Protein AF-A0A3D3PAZ3-F1 (afdb_monomer_lite)

Foldseek 3Di:
DVVVVVVVVVVVVVVVVVVPPPDDPCQLLWVLLLVQLVVLLVQLLVLLVQLLVLLVQDDPDPVSLVSNLVSLLSNLLSCLLNLLPCVQPPVVLNCQAQNAQQWDQDPPVRDTDHGAHSNVLLVLSPDPCVVVCSVVNNVRSVVNSVVSVCPNVVCVVDDDHNVSSVVSLVVSVVCLVPDLCVCNRPVPSPCSVVSSVSNVVSSCSSCVSVD

pLDDT: mean 91.96, std 11.86, range [46.53, 98.81]

Radius of gyration: 23.06 Å; chains: 1; bounding box: 78×35×60 Å

Secondary structure (DSSP, 8-state):
-HHHHHHHHHHHHHHHHHS--------TTHHHHHHHHHHHHHHHHHHHHHHHHHHHT--SSHHHHHHHHHHHHHHHHHHHHHHHHHHHH-HHHHHHHH--SS-EEETTTTEEEPP-HHHHHHHHHTSTTTTTTHHHHHHHHHHHHHHHHHTTGGGTT----HHHHHHHHHHHHHHIIIIITTTSTTTTT--HHHHHHHHHHHHHHHHGGG-

Sequence (211 aa):
MRKVLAFLVITGFIFILLTGSSAYDDSVGFTNTLNYYKNGASSFVASNKKLNAALMGITADTLSVSKAREALKECRLDYKKIEFFTSYFFLSETRFYNAAPKFEVEEPTLELVEPMGLQQIETLLFEDDVLSEKASLIAQSDAMLSSAEDLNSLLYGFKANDAQILESLRIELIRMSVLSISGYDASFLKSGISETAASTEAIQEILRPYI

Structure (mmCIF, N/CA/C/O backbone):
data_AF-A0A3D3PAZ3-F1
#
_entry.id   AF-A0A3D3PAZ3-F1
#
loop_
_atom_site.group_PDB
_atom_site.id
_atom_site.type_symbol
_atom_site.label_atom_id
_atom_site.label_alt_id
_atom_site.label_comp_id
_atom_site.label_asym_id
_atom_site.label_entity_id
_atom_site.label_seq_id
_atom_site.pdbx_PDB_ins_code
_atom_site.Cartn_x
_atom_site.Cartn_y
_atom_site.Cartn_z
_atom_site.occupancy
_atom_site.B_iso_or_equiv
_atom_site.auth_seq_id
_atom_site.auth_comp_id
_atom_site.auth_asym_id
_atom_site.auth_atom_id
_atom_site.pdbx_PDB_model_num
ATOM 1 N N . MET A 1 1 ? 59.585 -9.789 -34.843 1.00 62.97 1 MET A N 1
ATOM 2 C CA . MET A 1 1 ? 59.025 -8.529 -34.297 1.00 62.97 1 MET A CA 1
ATOM 3 C C . MET A 1 1 ? 57.737 -8.088 -34.999 1.00 62.97 1 MET A C 1
ATOM 5 O O . MET A 1 1 ? 56.720 -8.029 -34.328 1.00 62.97 1 MET A O 1
ATOM 9 N N . ARG A 1 2 ? 57.703 -7.893 -36.331 1.00 68.62 2 ARG A N 1
ATOM 10 C CA . ARG A 1 2 ? 56.487 -7.449 -37.065 1.00 68.62 2 ARG A CA 1
ATOM 11 C C . ARG A 1 2 ? 55.231 -8.319 -36.863 1.00 68.62 2 ARG A C 1
ATOM 13 O O . ARG A 1 2 ? 54.144 -7.780 -36.715 1.00 68.62 2 ARG A O 1
ATOM 20 N N . LYS A 1 3 ? 55.378 -9.651 -36.809 1.00 66.19 3 LYS A N 1
ATOM 21 C CA . LYS A 1 3 ? 54.257 -10.590 -36.585 1.00 66.19 3 LYS A CA 1
ATOM 22 C C . LYS A 1 3 ? 53.707 -10.560 -35.149 1.00 66.19 3 LYS A C 1
ATOM 24 O O . LYS A 1 3 ? 52.513 -10.729 -34.962 1.00 66.19 3 LYS A O 1
ATOM 29 N N . VAL A 1 4 ? 54.565 -10.296 -34.160 1.00 70.88 4 VAL A N 1
ATOM 30 C CA . VAL A 1 4 ? 54.177 -10.176 -32.741 1.00 70.88 4 VAL A CA 1
ATOM 31 C C . VAL A 1 4 ? 53.437 -8.859 -32.504 1.00 70.88 4 VAL A C 1
ATOM 33 O O . VAL A 1 4 ? 52.417 -8.840 -31.828 1.00 70.88 4 VAL A O 1
ATOM 36 N N . LEU A 1 5 ? 53.896 -7.775 -33.138 1.00 69.69 5 LEU A N 1
ATOM 37 C CA . LEU A 1 5 ? 53.227 -6.476 -33.087 1.00 69.69 5 LEU A CA 1
ATOM 38 C C . LEU A 1 5 ? 51.838 -6.524 -33.748 1.00 69.69 5 LEU A C 1
ATOM 40 O O . LEU A 1 5 ? 50.879 -6.012 -33.189 1.00 69.69 5 LEU A O 1
ATOM 44 N N . ALA A 1 6 ? 51.713 -7.198 -34.897 1.00 71.25 6 ALA A N 1
ATOM 45 C CA . ALA A 1 6 ? 50.421 -7.395 -35.558 1.00 71.25 6 ALA A CA 1
ATOM 46 C C . ALA A 1 6 ? 49.446 -8.218 -34.699 1.00 71.25 6 ALA A C 1
ATOM 48 O O . ALA A 1 6 ? 48.269 -7.882 -34.622 1.00 71.25 6 ALA A O 1
ATOM 49 N N . PHE A 1 7 ? 49.939 -9.254 -34.013 1.00 74.81 7 PHE A N 1
ATOM 50 C CA . PHE A 1 7 ? 49.120 -10.062 -33.111 1.00 74.81 7 PHE A CA 1
ATOM 51 C C . PHE A 1 7 ? 48.614 -9.247 -31.912 1.00 74.81 7 PHE A C 1
ATOM 53 O O . PHE A 1 7 ? 47.431 -9.318 -31.602 1.00 74.81 7 PHE A O 1
ATOM 60 N N . LEU A 1 8 ? 49.471 -8.415 -31.306 1.00 73.38 8 LEU A N 1
ATOM 61 C CA . LEU A 1 8 ? 49.104 -7.537 -30.185 1.00 73.38 8 LEU A CA 1
ATOM 62 C C . LEU A 1 8 ? 48.091 -6.448 -30.570 1.00 73.38 8 LEU A C 1
ATOM 64 O O . LEU A 1 8 ? 47.223 -6.105 -29.773 1.00 73.38 8 LEU A O 1
ATOM 68 N N . VAL A 1 9 ? 48.172 -5.915 -31.792 1.00 75.06 9 VAL A N 1
ATOM 69 C CA . VAL A 1 9 ? 47.197 -4.930 -32.293 1.00 75.06 9 VAL A CA 1
ATOM 70 C C . VAL A 1 9 ? 45.835 -5.584 -32.537 1.00 75.06 9 VAL A C 1
ATOM 72 O O . VAL A 1 9 ? 44.812 -4.998 -32.193 1.00 75.06 9 VAL A O 1
ATOM 75 N N . ILE A 1 10 ? 45.811 -6.808 -33.076 1.00 75.50 10 ILE A N 1
ATOM 76 C CA . ILE A 1 10 ? 44.569 -7.556 -33.311 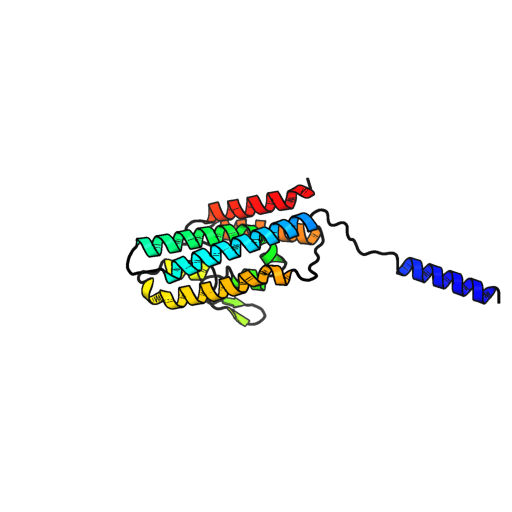1.00 75.50 10 ILE A CA 1
ATOM 77 C C . ILE A 1 10 ? 43.921 -7.967 -31.984 1.00 75.50 10 ILE A C 1
ATOM 79 O O . ILE A 1 10 ? 42.717 -7.782 -31.822 1.00 75.50 10 ILE A O 1
ATOM 83 N N . THR A 1 11 ? 44.689 -8.463 -31.008 1.00 70.50 11 THR A N 1
ATOM 84 C CA . THR A 1 11 ? 44.139 -8.792 -29.683 1.00 70.50 11 THR A CA 1
ATOM 85 C C . THR A 1 11 ? 43.676 -7.552 -28.927 1.00 70.50 11 THR A C 1
ATOM 87 O O . THR A 1 11 ? 42.632 -7.611 -28.286 1.00 70.50 11 THR A O 1
ATOM 90 N N . GLY A 1 12 ? 44.370 -6.416 -29.060 1.00 71.00 12 GLY A N 1
ATOM 91 C CA . GLY A 1 12 ? 43.910 -5.129 -28.530 1.00 71.00 12 GLY A CA 1
ATOM 92 C C . GLY A 1 12 ? 42.582 -4.672 -29.143 1.00 71.00 12 GLY A C 1
ATOM 93 O O . GLY A 1 12 ? 41.683 -4.265 -28.414 1.00 71.00 12 GLY A O 1
ATOM 94 N N . PHE A 1 13 ? 42.410 -4.812 -30.462 1.00 66.31 13 PHE A N 1
ATOM 95 C CA . PHE A 1 13 ? 41.151 -4.488 -31.146 1.00 66.31 13 PHE A CA 1
ATOM 96 C C . PHE A 1 13 ? 39.998 -5.415 -30.740 1.00 66.31 13 PHE A C 1
ATOM 98 O O . PHE A 1 13 ? 38.879 -4.947 -30.551 1.00 66.31 13 PHE A O 1
ATOM 105 N N . ILE A 1 14 ? 40.265 -6.713 -30.562 1.00 67.88 14 ILE A N 1
ATOM 106 C CA . ILE A 1 14 ? 39.275 -7.687 -30.076 1.00 67.88 14 ILE A CA 1
ATOM 107 C C . ILE A 1 14 ? 38.870 -7.373 -28.632 1.00 67.88 14 ILE A C 1
ATOM 109 O O . ILE A 1 14 ? 37.689 -7.442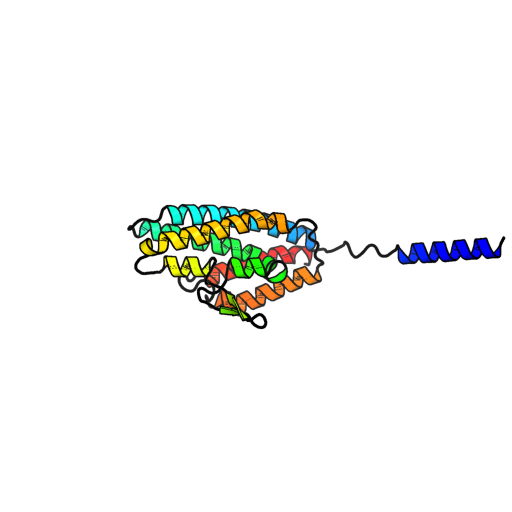 -28.308 1.00 67.88 14 ILE A O 1
ATOM 113 N N . PHE A 1 15 ? 39.815 -6.972 -27.777 1.00 63.25 15 PHE A N 1
ATOM 114 C CA . PHE A 1 15 ? 39.513 -6.564 -26.405 1.00 63.25 15 PHE A CA 1
ATOM 115 C C . PHE A 1 15 ? 38.648 -5.297 -26.374 1.00 63.25 15 PHE A C 1
ATOM 117 O O . PHE A 1 15 ? 37.672 -5.255 -25.639 1.00 63.25 15 PHE A O 1
ATOM 124 N N . ILE A 1 16 ? 38.933 -4.313 -27.237 1.00 61.28 16 ILE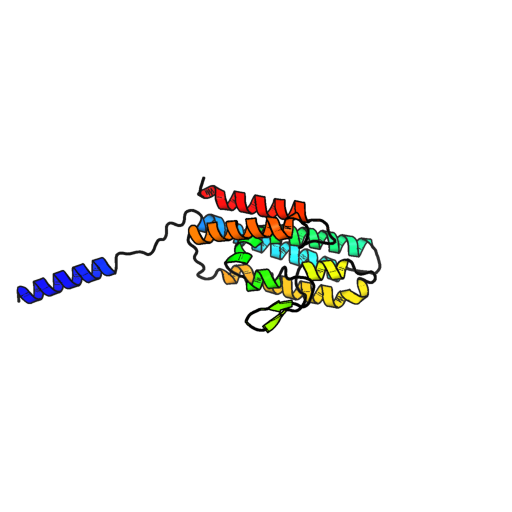 A N 1
ATOM 125 C CA . ILE A 1 16 ? 38.131 -3.084 -27.369 1.00 61.28 16 ILE A CA 1
ATOM 126 C C . ILE A 1 16 ? 36.713 -3.389 -27.881 1.00 61.28 16 ILE A C 1
ATOM 128 O O . ILE A 1 16 ? 35.745 -2.842 -27.355 1.00 61.28 16 ILE A O 1
ATOM 132 N N . LEU A 1 17 ? 36.576 -4.301 -28.851 1.00 58.00 17 LEU A N 1
ATOM 133 C CA . LEU A 1 17 ? 35.280 -4.768 -29.362 1.00 58.00 17 LEU A CA 1
ATOM 134 C C . LEU A 1 17 ? 34.482 -5.568 -28.317 1.00 58.00 17 LEU A C 1
ATOM 136 O O . LEU A 1 17 ? 33.258 -5.503 -28.319 1.00 58.00 17 LEU A O 1
ATOM 140 N N . LEU A 1 18 ? 35.154 -6.276 -27.402 1.00 57.53 18 LEU A N 1
ATOM 141 C CA . LEU A 1 18 ? 34.524 -7.005 -26.292 1.00 57.53 18 LEU A CA 1
ATOM 142 C C . LEU A 1 18 ? 34.190 -6.111 -25.087 1.00 57.53 18 LEU A C 1
ATOM 144 O O . LEU A 1 18 ? 33.304 -6.447 -24.310 1.00 57.53 18 LEU A O 1
ATOM 148 N N . THR A 1 19 ? 34.859 -4.965 -24.933 1.00 55.47 19 THR A N 1
ATOM 149 C CA . THR A 1 19 ? 34.534 -3.953 -23.908 1.00 55.47 19 THR A CA 1
ATOM 150 C C . THR A 1 19 ? 33.501 -2.922 -24.379 1.00 55.47 19 THR A C 1
ATOM 152 O O . THR A 1 19 ? 33.118 -2.036 -23.621 1.00 55.47 19 THR A O 1
ATOM 155 N N . GLY A 1 20 ? 33.055 -3.023 -25.633 1.00 52.81 20 GLY A N 1
ATOM 156 C CA . GLY A 1 20 ? 32.190 -2.063 -26.314 1.00 52.81 20 GLY A CA 1
ATOM 157 C C . GLY A 1 20 ? 30.715 -2.453 -26.353 1.00 52.81 20 GLY A C 1
ATOM 158 O O . GLY A 1 20 ? 30.073 -2.285 -27.382 1.00 52.81 20 GLY A O 1
ATOM 159 N N . SER A 1 21 ? 30.163 -2.956 -25.255 1.00 47.03 21 SER A N 1
ATOM 160 C CA . SER A 1 21 ? 28.718 -2.930 -25.030 1.00 47.03 21 SER A CA 1
ATOM 161 C C . SER A 1 21 ? 28.482 -2.396 -23.628 1.00 47.03 21 SER A C 1
ATOM 163 O O . SER A 1 21 ? 28.302 -3.159 -22.680 1.00 47.03 21 SER A O 1
ATOM 165 N N . SER A 1 22 ? 28.534 -1.066 -23.501 1.00 46.53 22 SER A N 1
ATOM 166 C CA . SER A 1 22 ? 27.826 -0.381 -22.423 1.00 46.53 22 SER A CA 1
ATOM 167 C C . SER A 1 22 ? 26.400 -0.919 -22.446 1.00 46.53 22 SER A C 1
ATOM 169 O O . SER A 1 22 ? 25.680 -0.736 -23.430 1.00 46.53 22 SER A O 1
ATOM 171 N N . ALA A 1 23 ? 26.053 -1.711 -21.440 1.00 47.75 23 ALA A N 1
ATOM 172 C CA . ALA A 1 23 ? 24.749 -2.320 -21.324 1.00 47.75 23 ALA A CA 1
ATOM 173 C C . ALA A 1 23 ? 23.708 -1.202 -21.168 1.00 47.75 23 ALA A C 1
ATOM 175 O O . ALA A 1 23 ? 23.556 -0.659 -20.085 1.00 47.75 23 ALA A O 1
ATOM 176 N N . TYR A 1 24 ? 23.041 -0.857 -22.271 1.00 47.47 24 TYR A N 1
ATOM 177 C CA . TYR A 1 24 ? 21.634 -0.455 -22.317 1.00 47.47 24 TYR A CA 1
ATOM 178 C C . TYR A 1 24 ? 21.190 0.498 -21.177 1.00 47.47 24 TYR A C 1
ATOM 180 O O . TYR A 1 24 ? 20.410 0.105 -20.314 1.00 47.47 24 TYR A O 1
ATOM 188 N N . ASP A 1 25 ? 21.696 1.738 -21.156 1.00 53.16 25 ASP A N 1
ATOM 189 C CA . ASP A 1 25 ? 21.415 2.742 -20.098 1.00 53.16 25 ASP A CA 1
ATOM 190 C C . ASP A 1 25 ? 20.393 3.824 -20.525 1.00 53.16 25 ASP A C 1
ATOM 192 O O . ASP A 1 25 ? 20.319 4.879 -19.908 1.00 53.16 25 ASP A O 1
ATOM 196 N N . ASP A 1 26 ? 19.579 3.567 -21.559 1.00 63.44 26 ASP A N 1
ATOM 197 C CA . ASP A 1 26 ? 18.552 4.498 -22.070 1.00 63.44 26 ASP A CA 1
ATOM 198 C C . ASP A 1 26 ? 17.123 3.972 -21.819 1.00 63.44 26 ASP A C 1
ATOM 200 O O . ASP A 1 26 ? 16.301 3.904 -22.734 1.00 63.44 26 ASP A O 1
ATOM 204 N N . SER A 1 27 ? 16.800 3.541 -20.595 1.00 80.62 27 SER A N 1
ATOM 205 C CA . SER A 1 27 ? 15.398 3.264 -20.253 1.00 80.62 27 SER A CA 1
ATOM 206 C C . SER A 1 27 ? 14.627 4.576 -20.100 1.00 80.62 27 SER A C 1
ATOM 208 O O . SER A 1 27 ? 14.800 5.321 -19.130 1.00 80.62 27 SER A O 1
ATOM 210 N N . VAL A 1 28 ? 13.760 4.859 -21.074 1.00 91.88 28 VAL A N 1
ATOM 211 C CA . VAL A 1 28 ? 12.982 6.101 -21.178 1.00 91.88 28 VAL A CA 1
ATOM 212 C C . VAL A 1 28 ? 12.094 6.292 -19.946 1.00 91.88 28 VAL A C 1
ATOM 214 O O . VAL A 1 28 ? 11.931 7.411 -19.453 1.00 91.88 28 VAL A O 1
ATOM 217 N N . GLY A 1 29 ? 11.547 5.200 -19.405 1.00 94.50 29 GLY A N 1
ATOM 218 C CA . GLY A 1 29 ? 10.640 5.254 -18.264 1.00 94.50 29 GLY A CA 1
ATOM 219 C C . GLY A 1 29 ? 11.307 5.144 -16.898 1.00 94.50 29 GLY A C 1
ATOM 220 O O . GLY A 1 29 ? 10.640 5.402 -15.893 1.00 94.50 29 GLY A O 1
ATOM 221 N N . PHE A 1 30 ? 12.586 4.768 -16.803 1.00 95.75 30 PHE A N 1
ATOM 222 C CA . PHE A 1 30 ? 13.182 4.374 -15.519 1.00 95.75 30 PHE A CA 1
ATOM 223 C C . PHE A 1 30 ? 13.253 5.508 -14.503 1.00 95.75 30 PHE A C 1
ATOM 225 O O . PHE A 1 30 ? 12.746 5.357 -13.392 1.00 95.75 30 PHE A O 1
ATOM 232 N N . THR A 1 31 ? 13.819 6.660 -14.871 1.00 95.31 31 THR A N 1
ATOM 233 C CA . THR A 1 31 ? 13.935 7.795 -13.939 1.00 95.31 31 THR A CA 1
ATOM 234 C C . THR A 1 31 ? 12.558 8.287 -13.485 1.00 95.31 31 THR A C 1
ATOM 236 O O . THR A 1 31 ? 12.368 8.555 -12.299 1.00 95.31 31 THR A O 1
ATOM 239 N N . ASN A 1 32 ? 11.580 8.359 -14.396 1.00 97.06 32 ASN A N 1
ATOM 240 C CA . ASN A 1 32 ? 10.205 8.737 -14.056 1.00 97.06 32 ASN A CA 1
ATOM 241 C C . ASN A 1 32 ? 9.578 7.739 -13.072 1.00 97.06 32 ASN A C 1
ATOM 243 O O . ASN A 1 32 ? 9.070 8.138 -12.027 1.00 97.06 32 ASN A O 1
ATOM 247 N N . THR A 1 33 ? 9.696 6.443 -13.366 1.00 98.06 33 THR A N 1
ATOM 248 C CA . THR A 1 33 ? 9.141 5.365 -12.538 1.00 98.06 33 THR A CA 1
ATOM 249 C C . THR A 1 33 ? 9.755 5.343 -11.150 1.00 98.06 33 THR A C 1
ATOM 251 O O . THR A 1 33 ? 9.036 5.277 -10.157 1.00 98.06 33 THR A O 1
ATOM 254 N N . LEU A 1 34 ? 11.081 5.457 -11.064 1.00 97.75 34 LEU A N 1
ATOM 255 C CA . LEU A 1 34 ? 11.786 5.441 -9.791 1.00 97.75 34 LEU A CA 1
ATOM 256 C C . LEU A 1 34 ? 11.421 6.657 -8.929 1.00 97.75 34 LEU A C 1
ATOM 258 O O . LEU A 1 34 ? 11.228 6.515 -7.723 1.00 97.75 34 LEU A O 1
ATOM 262 N N . ASN A 1 35 ? 11.303 7.844 -9.530 1.00 97.81 35 ASN A N 1
ATOM 263 C CA . ASN A 1 35 ? 10.890 9.050 -8.811 1.00 97.81 35 ASN A CA 1
ATOM 264 C C . ASN A 1 35 ? 9.431 8.964 -8.347 1.00 97.81 35 ASN A C 1
ATOM 266 O O . ASN A 1 35 ? 9.140 9.296 -7.198 1.00 97.81 35 ASN A O 1
ATOM 270 N N . TYR A 1 36 ? 8.531 8.490 -9.214 1.00 98.56 36 TYR A N 1
ATOM 271 C CA . TYR A 1 36 ? 7.127 8.277 -8.873 1.00 98.56 36 TYR A CA 1
ATOM 272 C C . TYR A 1 36 ? 6.991 7.297 -7.702 1.00 98.56 36 TYR A C 1
ATOM 274 O O . TYR A 1 36 ? 6.366 7.625 -6.694 1.00 98.56 36 TYR A O 1
ATOM 282 N N . TYR A 1 37 ? 7.653 6.139 -7.790 1.00 98.62 37 TYR A N 1
ATOM 283 C CA . TYR A 1 37 ? 7.633 5.124 -6.740 1.00 98.62 37 TYR A CA 1
ATOM 284 C C . TYR A 1 37 ? 8.187 5.652 -5.414 1.00 98.62 37 TYR A C 1
ATOM 286 O O . TYR A 1 37 ? 7.542 5.477 -4.388 1.00 98.62 37 TYR A O 1
ATOM 294 N N . LYS A 1 38 ? 9.329 6.356 -5.411 1.00 98.50 38 LYS A N 1
ATOM 295 C CA . LYS A 1 38 ? 9.909 6.930 -4.180 1.00 98.50 38 LYS A CA 1
ATOM 296 C C . LYS A 1 38 ? 8.948 7.878 -3.467 1.00 98.50 38 LYS A C 1
ATOM 298 O O . LYS A 1 38 ? 8.795 7.801 -2.248 1.00 98.50 38 LYS A O 1
ATOM 303 N N . ASN A 1 39 ? 8.293 8.753 -4.230 1.00 98.56 39 ASN A N 1
ATOM 304 C CA . ASN A 1 39 ? 7.306 9.684 -3.690 1.00 98.56 39 ASN A CA 1
ATOM 305 C C . ASN A 1 39 ? 6.076 8.935 -3.162 1.00 98.56 39 ASN A C 1
ATOM 307 O O . ASN A 1 39 ? 5.638 9.197 -2.044 1.00 98.56 39 ASN A O 1
ATOM 311 N N . GLY A 1 40 ? 5.565 7.969 -3.930 1.00 98.69 40 GLY A N 1
ATOM 312 C CA . GLY A 1 40 ? 4.444 7.124 -3.523 1.00 98.69 40 GLY A CA 1
ATOM 313 C C . GLY A 1 40 ? 4.744 6.307 -2.263 1.00 98.69 40 GLY A C 1
ATOM 314 O O . GLY A 1 40 ? 3.917 6.261 -1.360 1.00 98.69 40 GLY A O 1
ATOM 315 N N . ALA A 1 41 ? 5.952 5.751 -2.140 1.00 98.62 41 ALA A N 1
ATOM 316 C CA . ALA A 1 41 ? 6.404 5.030 -0.954 1.00 98.62 41 ALA A CA 1
ATOM 317 C C . ALA A 1 41 ? 6.453 5.952 0.272 1.00 98.62 41 ALA A C 1
ATOM 319 O O . ALA A 1 41 ? 5.979 5.584 1.343 1.00 98.62 41 ALA A O 1
ATOM 320 N N . SER A 1 42 ? 6.938 7.190 0.125 1.00 98.56 42 SER A N 1
ATOM 321 C CA . SER A 1 42 ? 6.877 8.184 1.205 1.00 98.56 42 SER A CA 1
ATOM 322 C C . SER A 1 42 ? 5.440 8.560 1.598 1.00 98.56 42 SER A C 1
ATOM 324 O O . SER A 1 42 ? 5.159 8.704 2.789 1.00 98.56 42 SER A O 1
ATOM 326 N N . SER A 1 43 ? 4.519 8.681 0.636 1.00 98.69 43 SER A N 1
ATOM 327 C CA . SER A 1 43 ? 3.088 8.876 0.916 1.00 98.69 43 SER A CA 1
ATOM 328 C C . SER A 1 43 ? 2.482 7.686 1.661 1.00 98.69 43 SER A C 1
ATOM 330 O O . SER A 1 43 ? 1.800 7.889 2.663 1.00 98.69 43 SER A O 1
ATOM 332 N N . PHE A 1 44 ? 2.801 6.461 1.242 1.00 98.75 44 PHE A N 1
ATOM 333 C CA . PHE A 1 44 ? 2.346 5.237 1.896 1.00 98.75 44 PHE A CA 1
ATOM 334 C C . PHE A 1 44 ? 2.870 5.110 3.333 1.00 98.75 44 PHE A C 1
ATOM 336 O O . PHE A 1 44 ? 2.116 4.749 4.235 1.00 98.75 44 PHE A O 1
ATOM 343 N N . VAL A 1 45 ? 4.125 5.486 3.600 1.00 98.75 45 VAL A N 1
ATOM 344 C CA . VAL A 1 45 ? 4.650 5.589 4.976 1.00 98.75 45 VAL A CA 1
ATOM 345 C C . VAL A 1 45 ? 3.840 6.597 5.794 1.00 98.75 45 VAL A C 1
ATOM 347 O O . VAL A 1 45 ? 3.479 6.329 6.941 1.00 98.75 45 VAL A O 1
ATOM 350 N N . ALA A 1 46 ? 3.528 7.764 5.225 1.00 98.81 46 ALA A N 1
ATOM 351 C CA . ALA A 1 46 ? 2.779 8.799 5.931 1.00 98.81 46 ALA A CA 1
ATOM 352 C C . ALA A 1 46 ? 1.347 8.356 6.280 1.00 98.81 46 ALA A C 1
ATOM 354 O O . ALA A 1 46 ? 0.890 8.603 7.399 1.00 98.81 46 ALA A O 1
ATOM 355 N N . SER A 1 47 ? 0.641 7.683 5.370 1.00 98.81 47 SER A N 1
ATOM 356 C CA . SER A 1 47 ? -0.690 7.137 5.649 1.00 98.81 47 SER A CA 1
ATOM 357 C C . SER A 1 47 ? -0.658 5.906 6.557 1.00 98.81 47 SER A C 1
ATOM 359 O O . SER A 1 47 ? -1.547 5.786 7.398 1.00 98.81 47 SER A O 1
ATOM 361 N N . ASN A 1 48 ? 0.402 5.086 6.539 1.00 98.38 48 ASN A N 1
ATOM 362 C CA . ASN A 1 48 ? 0.624 4.060 7.569 1.00 98.38 48 ASN A CA 1
ATOM 363 C C . ASN A 1 48 ? 0.763 4.672 8.967 1.00 98.38 48 ASN A C 1
ATOM 365 O O . ASN A 1 48 ? 0.148 4.182 9.909 1.00 98.38 48 ASN A O 1
ATOM 369 N N . LYS A 1 49 ? 1.503 5.780 9.118 1.00 98.75 49 LYS A N 1
ATOM 370 C CA . LYS A 1 49 ? 1.613 6.492 10.409 1.00 98.75 49 LYS A CA 1
ATOM 371 C C . LYS A 1 49 ? 0.260 6.999 10.899 1.00 98.75 49 LYS A C 1
ATOM 373 O O . LYS A 1 49 ? -0.047 6.892 12.085 1.00 98.75 49 LYS A O 1
ATOM 378 N N . LYS A 1 50 ? -0.567 7.532 9.993 1.00 98.75 50 LYS A N 1
ATOM 379 C CA . LYS A 1 50 ? -1.938 7.952 10.323 1.00 98.75 50 LYS A CA 1
ATOM 380 C C . LYS A 1 50 ? -2.812 6.769 10.733 1.00 98.75 50 LYS A C 1
ATOM 382 O O . LYS A 1 50 ? -3.530 6.879 11.724 1.00 98.75 50 LYS A O 1
ATOM 387 N N . LEU A 1 51 ? -2.749 5.663 9.989 1.00 98.81 51 LEU A N 1
ATOM 388 C CA . LEU A 1 51 ? -3.477 4.435 10.298 1.00 98.81 51 LEU A CA 1
ATOM 389 C C . LEU A 1 51 ? -3.080 3.913 11.678 1.00 98.81 51 LEU A C 1
ATOM 391 O O . LEU A 1 51 ? -3.951 3.734 12.522 1.00 98.81 51 LEU A O 1
ATOM 395 N N . ASN A 1 52 ? -1.783 3.779 11.944 1.00 98.69 52 ASN A N 1
ATOM 396 C CA . ASN A 1 52 ? -1.259 3.342 13.233 1.00 98.69 52 ASN A CA 1
ATOM 397 C C . ASN A 1 52 ? -1.788 4.204 14.390 1.00 98.69 52 ASN A C 1
ATOM 399 O O . ASN A 1 52 ? -2.383 3.688 15.337 1.00 98.69 52 ASN A O 1
ATOM 403 N N . ALA A 1 53 ? -1.690 5.532 14.264 1.00 98.62 53 ALA A N 1
ATOM 404 C CA . ALA A 1 53 ? -2.215 6.458 15.264 1.00 98.62 53 ALA A CA 1
ATOM 405 C C . ALA A 1 53 ? -3.737 6.318 15.461 1.00 98.62 53 ALA A C 1
ATOM 407 O O . ALA A 1 53 ? -4.225 6.379 16.593 1.00 98.62 53 ALA A O 1
ATOM 408 N N . ALA A 1 54 ? -4.497 6.105 14.381 1.00 98.62 54 ALA A N 1
ATOM 409 C CA . ALA A 1 54 ? -5.938 5.885 14.455 1.00 98.62 54 ALA A CA 1
ATOM 410 C C . ALA A 1 54 ? -6.285 4.561 15.157 1.00 98.62 54 ALA A C 1
ATOM 412 O O . ALA A 1 54 ? -7.189 4.548 15.990 1.00 98.62 54 ALA A O 1
ATOM 413 N N . LEU A 1 55 ? -5.538 3.483 14.889 1.00 98.50 55 LEU A N 1
ATOM 414 C CA . LEU A 1 55 ? -5.701 2.173 15.531 1.00 98.50 55 LEU A CA 1
ATOM 415 C C . LEU A 1 55 ? -5.368 2.222 17.029 1.00 98.50 55 LEU A C 1
ATOM 417 O O . LEU A 1 55 ? -6.141 1.739 17.860 1.00 98.50 55 LEU A O 1
ATOM 421 N N . MET A 1 56 ? -4.271 2.886 17.406 1.00 98.06 56 MET A N 1
ATOM 422 C CA . MET A 1 56 ? -3.936 3.139 18.814 1.00 98.06 56 MET A CA 1
ATOM 423 C C . MET A 1 56 ? -5.040 3.936 19.527 1.00 98.06 56 MET A C 1
ATOM 425 O O . MET A 1 56 ? -5.333 3.690 20.702 1.00 98.06 56 MET A O 1
ATOM 429 N N . GLY A 1 57 ? -5.677 4.861 18.805 1.00 97.62 57 GLY A N 1
ATOM 430 C CA . GLY A 1 57 ? -6.762 5.716 19.281 1.00 97.62 57 GLY A CA 1
ATOM 431 C C . GLY A 1 57 ? -8.146 5.064 19.351 1.00 97.62 57 GLY A C 1
ATOM 432 O O . GLY A 1 57 ? -9.081 5.745 19.769 1.00 97.62 57 GLY A O 1
ATOM 433 N N . ILE A 1 58 ? -8.306 3.788 18.973 1.00 97.75 58 ILE A N 1
ATOM 434 C CA . ILE A 1 58 ? -9.601 3.094 19.058 1.00 97.75 58 ILE A CA 1
ATOM 435 C C . ILE A 1 58 ? -10.060 2.979 20.518 1.00 97.75 58 ILE A C 1
ATOM 437 O O . ILE A 1 58 ? -9.298 2.592 21.411 1.00 97.75 58 ILE A O 1
ATOM 441 N N . THR A 1 59 ? -11.329 3.286 20.746 1.00 95.62 59 THR A N 1
ATOM 442 C CA . THR A 1 59 ? -12.060 3.179 22.015 1.00 95.62 59 THR A CA 1
ATOM 443 C C . THR A 1 59 ? -13.354 2.385 21.774 1.00 95.62 59 THR A C 1
ATOM 445 O O . THR A 1 59 ? -13.598 1.894 20.675 1.00 95.62 59 THR A O 1
ATOM 448 N N . ALA A 1 60 ? -14.218 2.272 22.787 1.00 89.88 60 ALA A N 1
ATOM 449 C CA . ALA A 1 60 ? -15.528 1.627 22.642 1.00 89.88 60 ALA A CA 1
ATOM 450 C C . ALA A 1 60 ? -16.535 2.448 21.808 1.00 89.88 60 ALA A C 1
ATOM 452 O O . ALA A 1 60 ? -17.658 1.998 21.590 1.00 89.88 60 ALA A O 1
ATOM 453 N N . ASP A 1 61 ? -16.181 3.668 21.385 1.00 92.12 61 ASP A N 1
ATOM 454 C CA . ASP A 1 61 ? -17.080 4.514 20.606 1.00 92.12 61 ASP A CA 1
ATOM 455 C C . ASP A 1 61 ? -16.950 4.269 19.097 1.00 92.12 61 ASP A C 1
ATOM 457 O O . ASP A 1 61 ? -15.865 4.043 18.554 1.00 92.12 61 ASP A O 1
ATOM 461 N N . THR A 1 62 ? -18.083 4.358 18.401 1.00 92.25 62 THR A N 1
ATOM 462 C CA . THR A 1 62 ? -18.183 4.106 16.956 1.00 92.25 62 THR A CA 1
ATOM 463 C C . THR A 1 62 ? -17.428 5.132 16.112 1.00 92.25 62 THR A C 1
ATOM 465 O O . THR A 1 62 ? -17.037 4.833 14.981 1.00 92.25 62 THR A O 1
ATOM 468 N N . LEU A 1 63 ? -17.194 6.337 16.641 1.00 96.75 63 LEU A N 1
ATOM 469 C CA . LEU A 1 63 ? -16.480 7.396 15.934 1.00 96.75 63 LEU A CA 1
ATOM 470 C C . LEU A 1 63 ? -14.987 7.067 15.815 1.00 96.75 63 LEU A C 1
ATOM 472 O O . LEU A 1 63 ? -14.398 7.310 14.763 1.00 96.75 63 LEU A O 1
ATOM 476 N N . SER A 1 64 ? -14.376 6.502 16.856 1.00 97.69 64 SER A N 1
ATOM 477 C CA . SER A 1 64 ? -12.975 6.070 16.844 1.00 97.69 64 SER A CA 1
ATOM 478 C C . SER A 1 64 ? -12.730 4.974 15.797 1.00 97.69 64 SER A C 1
ATOM 480 O O . SER A 1 64 ? -11.824 5.101 14.972 1.00 97.69 64 SER A O 1
ATOM 482 N N . VAL A 1 65 ? -13.614 3.972 15.734 1.00 97.75 65 VAL A N 1
ATOM 483 C CA . VAL A 1 65 ? -13.570 2.893 14.735 1.00 97.75 65 VAL A CA 1
ATOM 484 C C . VAL A 1 65 ? -13.788 3.449 13.327 1.00 97.75 65 VAL A C 1
ATOM 486 O O . VAL A 1 65 ? -13.061 3.099 12.400 1.00 97.75 65 VAL A O 1
ATOM 489 N N . SER A 1 66 ? -14.737 4.374 13.148 1.00 98.06 66 SER A N 1
ATOM 490 C CA . SER A 1 66 ? -14.954 5.025 11.851 1.00 98.06 66 SER A CA 1
ATOM 491 C C . SER A 1 66 ? -13.727 5.808 11.375 1.00 98.06 66 SER A C 1
ATOM 493 O O . SER A 1 66 ? -13.431 5.791 10.183 1.00 98.06 66 SER A O 1
ATOM 495 N N . LYS A 1 67 ? -12.999 6.476 12.280 1.00 98.44 67 LYS A N 1
ATOM 496 C CA . LYS A 1 67 ? -11.743 7.169 11.945 1.00 98.44 67 LYS A CA 1
ATOM 497 C C . LYS A 1 67 ? -10.651 6.189 11.526 1.00 98.44 67 LYS A C 1
ATOM 499 O O . LYS A 1 67 ? -9.938 6.469 10.569 1.00 98.44 67 LYS A O 1
ATOM 504 N N . ALA A 1 68 ? -10.539 5.047 12.203 1.00 98.69 68 ALA A N 1
ATOM 505 C CA . ALA A 1 68 ? -9.599 3.996 11.823 1.00 98.69 68 ALA A CA 1
ATOM 506 C C . ALA A 1 68 ? -9.918 3.403 10.442 1.00 98.69 68 ALA A C 1
ATOM 508 O O . ALA A 1 68 ? -9.012 3.227 9.633 1.00 98.69 68 ALA A O 1
ATOM 509 N N . ARG A 1 69 ? -11.201 3.172 10.133 1.00 98.69 69 ARG A N 1
ATOM 510 C CA . ARG A 1 69 ? -11.644 2.707 8.806 1.00 98.69 69 ARG A CA 1
ATOM 511 C C . ARG A 1 69 ? -11.320 3.714 7.698 1.00 98.69 69 ARG A C 1
ATOM 513 O O . ARG A 1 69 ? -10.858 3.308 6.635 1.00 98.69 69 ARG A O 1
ATOM 520 N N . GLU A 1 70 ? -11.505 5.011 7.945 1.00 98.69 70 GLU A N 1
ATOM 521 C CA . GLU A 1 70 ? -11.128 6.042 6.967 1.00 98.69 70 GLU A CA 1
ATOM 522 C C . GLU A 1 70 ? -9.605 6.127 6.793 1.00 98.69 70 GLU A C 1
ATOM 524 O O . GLU A 1 70 ? -9.117 6.163 5.667 1.00 98.69 70 GLU A O 1
ATOM 529 N N . ALA A 1 71 ? -8.835 6.063 7.884 1.00 98.81 71 ALA A N 1
ATOM 530 C CA . ALA A 1 71 ? -7.376 6.030 7.807 1.00 98.81 71 ALA A CA 1
ATOM 531 C C . ALA A 1 71 ? -6.861 4.785 7.060 1.00 98.81 71 ALA A C 1
ATOM 533 O O . ALA A 1 71 ? -5.896 4.878 6.301 1.00 98.81 71 ALA A O 1
ATOM 534 N N . LEU A 1 72 ? -7.525 3.633 7.223 1.00 98.81 72 LEU A N 1
ATOM 535 C CA . LEU A 1 72 ? -7.223 2.426 6.456 1.00 98.81 72 LEU A CA 1
ATOM 536 C C . LEU A 1 72 ? -7.488 2.663 4.970 1.00 98.81 72 LEU A C 1
ATOM 538 O O . LEU A 1 72 ? -6.628 2.364 4.149 1.00 98.81 72 LEU A O 1
ATOM 542 N N . LYS A 1 73 ? -8.638 3.240 4.616 1.00 98.75 73 LYS A N 1
ATOM 543 C CA . LYS A 1 73 ? -8.959 3.575 3.226 1.00 98.75 73 LYS A CA 1
ATOM 544 C C . LYS A 1 73 ? -7.922 4.520 2.609 1.00 98.75 73 LYS A C 1
ATOM 546 O O . LYS A 1 73 ? -7.466 4.249 1.502 1.00 98.75 73 LYS A O 1
ATOM 551 N N . GLU A 1 74 ? -7.504 5.576 3.313 1.00 98.75 74 GLU A N 1
ATOM 552 C CA . GLU A 1 74 ? -6.416 6.462 2.861 1.00 98.75 74 GLU A CA 1
ATOM 553 C C . GLU A 1 74 ? -5.117 5.678 2.608 1.00 98.75 74 GLU A C 1
ATOM 555 O O . GLU A 1 74 ? -4.512 5.804 1.544 1.00 98.75 74 GLU A O 1
ATOM 560 N N . CYS A 1 75 ? -4.723 4.826 3.559 1.00 98.81 75 CYS A N 1
ATOM 561 C CA . CYS A 1 75 ? -3.524 3.992 3.463 1.00 98.81 75 CYS A CA 1
ATOM 562 C C . CYS A 1 75 ? -3.570 3.046 2.253 1.00 98.81 75 CYS A C 1
ATOM 564 O O . CYS A 1 75 ? -2.602 2.937 1.500 1.00 98.81 75 CYS A O 1
ATOM 566 N N . ARG A 1 76 ? -4.727 2.423 2.006 1.00 98.62 76 ARG A N 1
ATOM 567 C CA . ARG A 1 76 ? -4.954 1.553 0.846 1.00 98.62 76 ARG A CA 1
ATOM 568 C C . ARG A 1 76 ? -4.845 2.312 -0.472 1.00 98.62 76 ARG A C 1
ATOM 570 O O . ARG A 1 76 ? -4.199 1.825 -1.393 1.00 98.62 76 ARG A O 1
ATOM 577 N N . LEU A 1 77 ? -5.417 3.513 -0.567 1.00 98.69 77 LEU A N 1
ATOM 578 C CA . LEU A 1 77 ? -5.309 4.339 -1.775 1.00 98.69 77 LEU A CA 1
ATOM 579 C C . LEU A 1 77 ? -3.860 4.733 -2.080 1.00 98.69 77 LEU A C 1
ATOM 581 O O . LEU A 1 77 ? -3.470 4.753 -3.246 1.00 98.69 77 LEU A O 1
ATOM 585 N N . ASP A 1 78 ? -3.053 5.029 -1.060 1.00 98.81 78 ASP A N 1
ATOM 586 C CA . ASP A 1 78 ? -1.629 5.311 -1.256 1.00 98.81 78 ASP A CA 1
ATOM 587 C C . ASP A 1 78 ? -0.831 4.056 -1.625 1.00 98.81 78 ASP A C 1
ATOM 589 O O . ASP A 1 78 ? 0.042 4.135 -2.489 1.00 98.81 78 ASP A O 1
ATOM 593 N N . TYR A 1 79 ? -1.166 2.894 -1.053 1.00 98.69 79 TYR A N 1
ATOM 594 C CA . TYR A 1 79 ? -0.561 1.623 -1.453 1.00 98.69 79 TYR A CA 1
ATOM 595 C C . TYR A 1 79 ? -0.819 1.305 -2.930 1.00 98.69 79 TYR A C 1
ATOM 597 O O . TYR A 1 79 ? 0.107 0.968 -3.665 1.00 98.69 79 TYR A O 1
ATOM 605 N N . LYS A 1 80 ? -2.060 1.479 -3.401 1.00 98.50 80 LYS A N 1
ATOM 606 C CA . LYS A 1 80 ? -2.445 1.198 -4.794 1.00 98.50 80 LYS A CA 1
ATOM 607 C C . LYS A 1 80 ? -1.654 2.003 -5.823 1.00 98.50 80 LYS A C 1
ATOM 609 O O . LYS A 1 80 ? -1.366 1.502 -6.904 1.00 98.50 80 LYS A O 1
ATOM 614 N N . LYS A 1 81 ? -1.193 3.205 -5.467 1.00 98.75 81 LYS A N 1
ATOM 615 C CA . LYS A 1 81 ? -0.313 4.002 -6.339 1.00 98.75 81 LYS A CA 1
ATOM 616 C C . LYS A 1 81 ? 1.050 3.344 -6.562 1.00 98.75 81 LYS A C 1
ATOM 618 O O . LYS A 1 81 ? 1.661 3.568 -7.598 1.00 98.75 81 LYS A O 1
ATOM 623 N N . ILE A 1 82 ? 1.542 2.537 -5.622 1.00 98.69 82 ILE A N 1
ATOM 624 C CA . ILE A 1 82 ? 2.842 1.852 -5.723 1.00 98.69 82 ILE A CA 1
ATOM 625 C C . ILE A 1 82 ? 2.728 0.337 -5.943 1.00 98.69 82 ILE A C 1
ATOM 627 O O . ILE A 1 82 ? 3.750 -0.327 -6.137 1.00 98.69 82 ILE A O 1
ATOM 631 N N . GLU A 1 83 ? 1.512 -0.222 -5.937 1.00 98.50 83 GLU A N 1
ATOM 632 C CA . GLU A 1 83 ? 1.284 -1.667 -6.050 1.00 98.50 83 GLU A CA 1
ATOM 633 C C . GLU A 1 83 ? 1.865 -2.235 -7.347 1.00 98.50 83 GLU A C 1
ATOM 635 O O . GLU A 1 83 ? 2.522 -3.277 -7.294 1.00 98.50 83 GLU A O 1
ATOM 640 N N . PHE A 1 84 ? 1.743 -1.517 -8.471 1.00 98.62 84 PHE A N 1
ATOM 641 C CA . PHE A 1 84 ? 2.315 -1.934 -9.758 1.00 98.62 84 PHE A CA 1
ATOM 642 C C . PHE A 1 84 ? 3.805 -2.285 -9.647 1.00 98.62 84 PHE A C 1
ATOM 644 O O . PHE A 1 84 ? 4.276 -3.241 -10.253 1.00 98.62 84 PHE A O 1
ATOM 651 N N . PHE A 1 85 ? 4.546 -1.528 -8.836 1.00 98.62 85 PHE A N 1
ATOM 652 C CA . PHE A 1 85 ? 5.978 -1.701 -8.667 1.00 98.62 85 PHE A CA 1
ATOM 653 C C . PHE A 1 85 ? 6.275 -2.871 -7.733 1.00 98.62 85 PHE A C 1
ATOM 655 O O . PHE A 1 85 ? 7.054 -3.760 -8.078 1.00 98.62 85 PHE A O 1
ATOM 662 N N . THR A 1 86 ? 5.636 -2.895 -6.557 1.00 98.19 86 THR A N 1
ATOM 663 C CA . THR A 1 86 ? 5.861 -3.970 -5.578 1.00 98.19 86 THR A CA 1
ATOM 664 C C . THR A 1 86 ? 5.461 -5.330 -6.151 1.00 98.19 86 THR A C 1
ATOM 666 O O . THR A 1 86 ? 6.224 -6.282 -6.047 1.00 98.19 86 THR A O 1
ATOM 669 N N . SER A 1 87 ? 4.348 -5.402 -6.886 1.00 97.12 87 SER A N 1
ATOM 670 C CA . SER A 1 87 ? 3.801 -6.657 -7.421 1.00 97.12 87 SER A CA 1
ATOM 671 C C . SER A 1 87 ? 4.626 -7.283 -8.544 1.00 97.12 87 SER A C 1
ATOM 673 O O . SER A 1 87 ? 4.317 -8.392 -8.977 1.00 97.12 87 SER A O 1
ATOM 675 N N . TYR A 1 88 ? 5.686 -6.609 -8.994 1.00 98.25 88 TYR A N 1
ATOM 676 C CA . TYR A 1 88 ? 6.649 -7.154 -9.944 1.00 98.25 88 TYR A CA 1
ATOM 677 C C . TYR A 1 88 ? 8.061 -7.243 -9.365 1.00 98.25 88 TYR A C 1
ATOM 679 O O . TYR A 1 88 ? 8.713 -8.276 -9.496 1.00 98.25 88 TYR A O 1
ATOM 687 N N . PHE A 1 89 ? 8.544 -6.179 -8.719 1.00 97.94 89 PHE A N 1
ATOM 688 C CA . PHE A 1 89 ? 9.928 -6.110 -8.251 1.00 97.94 89 PHE A CA 1
ATOM 689 C C . PHE A 1 89 ? 10.112 -6.616 -6.814 1.00 97.94 89 PHE A C 1
ATOM 691 O O . PHE A 1 89 ? 11.193 -7.103 -6.495 1.00 97.94 89 PHE A O 1
ATOM 698 N N . PHE A 1 90 ? 9.078 -6.530 -5.969 1.00 96.81 90 PHE A N 1
ATOM 699 C CA . PHE A 1 90 ? 9.125 -6.783 -4.521 1.00 96.81 90 PHE A CA 1
ATOM 700 C C . PHE A 1 90 ? 7.924 -7.638 -4.072 1.00 96.81 90 PHE A C 1
ATOM 702 O O . PHE A 1 90 ? 7.042 -7.195 -3.336 1.00 96.81 90 PHE A O 1
ATOM 709 N N . LEU A 1 91 ? 7.851 -8.877 -4.575 1.00 93.50 91 LEU A N 1
ATOM 710 C CA . LEU A 1 91 ? 6.700 -9.766 -4.357 1.00 93.50 91 LEU A CA 1
ATOM 711 C C . LEU A 1 91 ? 6.430 -10.063 -2.875 1.00 93.50 91 LEU A C 1
ATOM 713 O O . LEU A 1 91 ? 5.269 -10.198 -2.480 1.00 93.50 91 LEU A O 1
ATOM 717 N N . SER A 1 92 ? 7.483 -10.147 -2.058 1.00 93.00 92 SER A N 1
ATOM 718 C CA . SER A 1 92 ? 7.374 -10.310 -0.604 1.00 93.00 92 SER A CA 1
ATOM 719 C C . SER A 1 92 ? 6.601 -9.159 0.039 1.00 93.00 92 SER A C 1
ATOM 721 O O . SER A 1 92 ? 5.754 -9.390 0.893 1.00 93.00 92 SER A O 1
ATOM 723 N N . GLU A 1 93 ? 6.821 -7.934 -0.420 1.00 96.00 93 GLU A N 1
ATOM 724 C CA . GLU A 1 93 ? 6.223 -6.702 0.075 1.00 96.00 93 GLU A CA 1
ATOM 725 C C . GLU A 1 93 ? 4.765 -6.627 -0.369 1.00 96.00 93 GLU A C 1
ATOM 727 O O . GLU A 1 93 ? 3.893 -6.297 0.429 1.00 96.00 93 GLU A O 1
ATOM 732 N N . THR A 1 94 ? 4.454 -7.024 -1.608 1.00 95.50 94 THR A N 1
ATOM 733 C CA . THR A 1 94 ? 3.057 -7.158 -2.050 1.00 95.50 94 THR A CA 1
ATOM 734 C C . THR A 1 94 ? 2.282 -8.158 -1.210 1.00 95.50 94 THR A C 1
ATOM 736 O O . THR A 1 94 ? 1.155 -7.871 -0.802 1.00 95.50 94 THR A O 1
ATOM 739 N N . ARG A 1 95 ? 2.879 -9.320 -0.922 1.00 92.12 95 ARG A N 1
ATOM 740 C CA . ARG A 1 95 ? 2.270 -10.308 -0.029 1.00 92.12 95 ARG A CA 1
ATOM 741 C C . ARG A 1 95 ? 2.084 -9.730 1.367 1.00 92.12 95 ARG A C 1
ATOM 743 O O . ARG A 1 95 ? 0.997 -9.815 1.917 1.00 92.12 95 ARG A O 1
ATOM 750 N N . PHE A 1 96 ? 3.117 -9.107 1.912 1.00 95.25 96 PHE A N 1
ATOM 751 C CA . PHE A 1 96 ? 3.085 -8.564 3.259 1.00 95.25 96 PHE A CA 1
ATOM 752 C C . PHE A 1 96 ? 2.024 -7.465 3.432 1.00 95.25 96 PHE A C 1
ATOM 754 O O . PHE A 1 96 ? 1.314 -7.441 4.434 1.00 95.25 96 PHE A O 1
ATOM 761 N N . TYR A 1 97 ? 1.866 -6.575 2.449 1.00 97.19 97 TYR A N 1
ATOM 762 C CA . TYR A 1 97 ? 0.918 -5.465 2.551 1.00 97.19 97 TYR A CA 1
ATOM 763 C C . TYR A 1 97 ? -0.522 -5.832 2.209 1.00 97.19 97 TYR A C 1
ATOM 765 O O 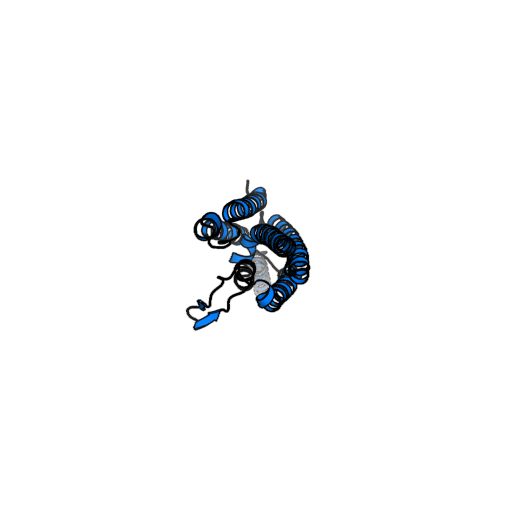. TYR A 1 97 ? -1.427 -5.164 2.703 1.00 97.19 97 TYR A O 1
ATOM 773 N N . ASN A 1 98 ? -0.769 -6.829 1.359 1.00 94.81 98 ASN A N 1
ATOM 774 C CA . ASN A 1 98 ? -2.108 -7.062 0.809 1.00 94.81 98 ASN A CA 1
ATOM 775 C C . ASN A 1 98 ? -2.432 -8.555 0.618 1.00 94.81 98 ASN A C 1
ATOM 777 O O . ASN A 1 98 ? -3.133 -8.913 -0.329 1.00 94.81 98 ASN A O 1
ATOM 781 N N . ALA A 1 99 ? -1.918 -9.429 1.492 1.00 92.44 99 ALA A N 1
ATOM 782 C CA . ALA A 1 99 ? -2.328 -10.832 1.555 1.00 92.44 99 ALA A CA 1
ATOM 783 C C . ALA A 1 99 ? -3.816 -10.973 1.902 1.00 92.44 99 ALA A C 1
ATOM 785 O O . ALA A 1 99 ? -4.418 -10.094 2.522 1.00 92.44 99 ALA A O 1
ATOM 786 N N . ALA A 1 100 ? -4.399 -12.112 1.522 1.00 91.88 100 ALA A N 1
ATOM 787 C CA . ALA A 1 100 ? -5.761 -12.449 1.903 1.00 91.88 100 ALA A CA 1
ATOM 788 C C . ALA A 1 100 ? -5.883 -12.573 3.438 1.00 91.88 100 ALA A C 1
ATOM 790 O O . ALA A 1 100 ? -4.954 -13.052 4.092 1.00 91.88 100 ALA A O 1
ATOM 791 N N . PRO A 1 101 ? -7.036 -12.221 4.036 1.00 93.62 101 PRO A N 1
ATOM 792 C CA . PRO A 1 101 ? -7.256 -12.300 5.480 1.00 93.62 101 PRO A CA 1
ATOM 793 C C . PRO A 1 101 ? -7.600 -13.733 5.921 1.00 93.62 101 PRO A C 1
ATOM 795 O O . PRO A 1 101 ? -8.592 -13.995 6.598 1.00 93.62 101 PRO A O 1
ATOM 798 N N . LYS A 1 102 ? -6.823 -14.709 5.455 1.00 93.75 102 LYS A N 1
ATOM 799 C CA . LYS A 1 102 ? -6.996 -16.130 5.751 1.00 93.75 102 LYS A CA 1
ATOM 800 C C . LYS A 1 102 ? -5.655 -16.835 5.624 1.00 93.75 102 LYS A C 1
ATOM 802 O O . LYS A 1 102 ? -4.772 -16.377 4.909 1.00 93.75 102 LYS A O 1
ATOM 807 N N . PHE A 1 103 ? -5.543 -17.978 6.285 1.00 91.75 103 PHE A N 1
ATOM 808 C CA . PHE A 1 103 ? -4.396 -18.848 6.096 1.00 91.75 103 PHE A CA 1
ATOM 809 C C . PHE A 1 103 ? -4.382 -19.394 4.669 1.00 91.75 103 PHE A C 1
ATOM 811 O O . PHE A 1 103 ? -5.380 -19.953 4.201 1.00 91.75 103 PHE A O 1
ATOM 818 N N . GLU A 1 104 ? -3.248 -19.251 3.996 1.00 87.12 104 GLU A N 1
ATOM 819 C CA . GLU A 1 104 ? -3.016 -19.806 2.666 1.00 87.12 104 GLU A CA 1
ATOM 820 C C . GLU A 1 104 ? -1.802 -20.733 2.693 1.00 87.12 104 GLU A C 1
ATOM 822 O O . GLU A 1 104 ? -0.867 -20.528 3.461 1.00 87.12 104 GLU A O 1
ATOM 827 N N . VAL A 1 105 ? -1.834 -21.782 1.871 1.00 86.88 105 VAL A N 1
ATOM 828 C CA . VAL A 1 105 ? -0.677 -22.654 1.655 1.00 86.88 105 VAL A CA 1
ATOM 829 C C . VAL A 1 105 ? -0.085 -22.280 0.312 1.00 86.88 105 VAL A C 1
ATOM 831 O O . VAL A 1 105 ? -0.765 -22.369 -0.713 1.00 86.88 105 VAL A O 1
ATOM 834 N N . GLU A 1 106 ? 1.165 -21.840 0.319 1.00 77.94 106 GLU A N 1
ATOM 835 C CA . GLU A 1 106 ? 1.858 -21.479 -0.903 1.00 77.94 106 GLU A CA 1
ATOM 836 C C . GLU A 1 106 ? 2.452 -22.714 -1.575 1.00 77.94 106 GLU A C 1
ATOM 838 O O . GLU A 1 106 ? 3.270 -23.430 -1.006 1.00 77.94 106 GLU A O 1
ATOM 843 N N . GLU A 1 107 ? 2.076 -22.942 -2.826 1.00 82.12 107 GLU A N 1
ATOM 844 C CA . GLU A 1 107 ? 2.694 -23.959 -3.671 1.00 82.12 107 GLU A CA 1
ATOM 845 C C . GLU A 1 107 ? 3.851 -23.340 -4.476 1.00 82.12 107 GLU A C 1
ATOM 847 O O . GLU A 1 107 ? 3.706 -22.228 -4.992 1.00 82.12 107 GLU A O 1
ATOM 852 N N . PRO A 1 108 ? 4.988 -24.040 -4.658 1.00 83.88 108 PRO A N 1
ATOM 853 C CA . PRO A 1 108 ? 5.245 -25.436 -4.286 1.00 83.88 108 PRO A CA 1
ATOM 854 C C . PRO A 1 108 ? 5.940 -25.616 -2.922 1.00 83.88 108 PRO A C 1
ATOM 856 O O . PRO A 1 108 ? 6.334 -26.729 -2.580 1.00 83.88 108 PRO A O 1
ATOM 859 N N . THR A 1 109 ? 6.193 -24.535 -2.178 1.00 83.56 109 THR A N 1
ATOM 860 C CA . THR A 1 109 ? 6.991 -24.569 -0.937 1.00 83.56 109 THR A CA 1
ATOM 861 C C . THR A 1 109 ? 6.240 -25.174 0.249 1.00 83.56 109 THR A C 1
ATOM 863 O O . THR A 1 109 ? 6.876 -25.580 1.221 1.00 83.56 109 THR A O 1
ATOM 866 N N . LEU A 1 110 ? 4.910 -25.269 0.155 1.00 86.38 110 LEU A N 1
ATOM 867 C CA . LEU A 1 110 ? 3.976 -25.632 1.223 1.00 86.38 110 LEU A CA 1
ATOM 868 C C . LEU A 1 110 ? 4.120 -24.738 2.462 1.00 86.38 110 LEU A C 1
ATOM 870 O O . LEU A 1 110 ? 3.875 -25.171 3.590 1.00 86.38 110 LEU A O 1
ATOM 874 N N . GLU A 1 111 ? 4.530 -23.488 2.251 1.00 85.25 111 GLU A N 1
ATOM 875 C CA . GLU A 1 111 ? 4.648 -22.499 3.315 1.00 85.25 111 GLU A CA 1
ATOM 876 C C . GLU A 1 111 ? 3.258 -22.014 3.736 1.00 85.25 111 GLU A C 1
ATOM 878 O O . GLU A 1 111 ? 2.413 -21.699 2.896 1.00 85.25 111 GLU A O 1
ATOM 883 N N . LEU A 1 112 ? 3.018 -21.969 5.048 1.00 87.12 112 LEU A N 1
ATOM 884 C CA . LEU A 1 112 ? 1.790 -21.421 5.607 1.00 87.12 112 LEU A CA 1
ATOM 885 C C . LEU A 1 112 ? 1.918 -19.900 5.696 1.00 87.12 112 LEU A C 1
ATOM 887 O O . LEU A 1 112 ? 2.686 -19.385 6.505 1.00 87.12 112 LEU A O 1
ATOM 891 N N . VAL A 1 113 ? 1.133 -19.194 4.893 1.00 85.00 113 VAL A N 1
ATOM 892 C CA . VAL A 1 113 ? 1.016 -17.739 4.937 1.00 85.00 113 VAL A CA 1
ATOM 893 C C . VAL A 1 113 ? -0.085 -17.378 5.925 1.00 85.00 113 VAL A C 1
ATOM 895 O O . VAL A 1 113 ? -1.243 -17.765 5.750 1.00 85.00 113 VAL A O 1
ATOM 898 N N . GLU A 1 114 ? 0.284 -16.658 6.982 1.00 90.81 114 GLU A N 1
ATOM 899 C CA . GLU A 1 114 ? -0.668 -16.144 7.965 1.00 90.81 114 GLU A CA 1
ATOM 900 C C . GLU A 1 114 ? -1.420 -14.912 7.426 1.00 90.81 114 GLU A C 1
ATOM 902 O O . GLU A 1 114 ? -0.874 -14.164 6.608 1.00 90.81 114 GLU A O 1
ATOM 907 N N . PRO A 1 115 ? -2.653 -14.653 7.899 1.00 93.00 115 PRO A N 1
ATOM 908 C CA . PRO A 1 115 ? -3.373 -13.432 7.562 1.00 93.00 115 PRO A CA 1
ATOM 909 C C . PRO A 1 115 ? -2.588 -12.184 7.982 1.00 93.00 115 PRO A C 1
ATOM 911 O O . PRO A 1 115 ? -2.256 -12.011 9.159 1.00 93.00 115 PRO A O 1
ATOM 914 N N . MET A 1 116 ? -2.317 -11.285 7.035 1.00 94.81 116 MET A N 1
ATOM 915 C CA . MET A 1 116 ? -1.544 -10.079 7.318 1.00 94.81 116 MET A CA 1
ATOM 916 C C . MET A 1 116 ? -1.865 -8.904 6.399 1.00 94.81 116 MET A C 1
ATOM 918 O O . MET A 1 116 ? -2.513 -9.045 5.362 1.00 94.81 116 MET A O 1
ATOM 922 N N . GLY A 1 117 ? -1.401 -7.725 6.801 1.00 97.25 117 GLY A N 1
ATOM 923 C CA . GLY A 1 117 ? -1.477 -6.521 5.987 1.00 97.25 117 GLY A CA 1
ATOM 924 C C . GLY A 1 117 ? -2.866 -5.879 5.959 1.00 97.25 117 GLY A C 1
ATOM 925 O O . GLY A 1 117 ? -3.698 -6.056 6.851 1.00 97.25 117 GLY A O 1
ATOM 926 N N . LEU A 1 118 ? -3.125 -5.100 4.911 1.00 98.25 118 LEU A N 1
ATOM 927 C CA . LEU A 1 118 ? -4.280 -4.210 4.790 1.00 98.25 118 LEU A CA 1
ATOM 928 C C . LEU A 1 118 ? -5.623 -4.948 4.763 1.00 98.25 118 LEU A C 1
ATOM 930 O O . LEU A 1 118 ? -6.603 -4.405 5.274 1.00 98.25 118 LEU A O 1
ATOM 934 N N . GLN A 1 119 ? -5.701 -6.156 4.191 1.00 97.62 119 GLN A N 1
ATOM 935 C CA . GLN A 1 119 ? -6.952 -6.936 4.192 1.00 97.62 119 GLN A CA 1
ATOM 936 C C . GLN A 1 119 ? -7.235 -7.545 5.569 1.00 97.62 119 GLN A C 1
ATOM 938 O O . GLN A 1 119 ? -8.390 -7.629 5.992 1.00 97.62 119 GLN A O 1
ATOM 943 N N . GLN A 1 120 ? -6.187 -7.929 6.305 1.00 97.88 120 GLN A N 1
ATOM 944 C CA . GLN A 1 120 ? -6.349 -8.406 7.674 1.00 97.88 120 GLN A CA 1
ATOM 945 C C . GLN A 1 120 ? -6.765 -7.267 8.607 1.00 97.88 120 GLN A C 1
ATOM 947 O O . GLN A 1 120 ? -7.693 -7.435 9.393 1.00 97.88 120 GLN A O 1
ATOM 952 N N . ILE A 1 121 ? -6.142 -6.089 8.486 1.00 98.50 121 ILE A N 1
ATOM 953 C CA . ILE A 1 121 ? -6.563 -4.896 9.237 1.00 98.50 121 ILE A CA 1
ATOM 954 C C . ILE A 1 121 ? -8.019 -4.542 8.904 1.00 98.50 121 ILE A C 1
ATOM 956 O O . ILE A 1 121 ? -8.777 -4.211 9.814 1.00 98.50 121 ILE A O 1
ATOM 960 N N . GLU A 1 122 ? -8.433 -4.642 7.634 1.00 98.44 122 GLU A N 1
ATOM 961 C CA . GLU A 1 122 ? -9.839 -4.477 7.253 1.00 98.44 122 GLU A CA 1
ATOM 962 C C . GLU A 1 122 ? -10.728 -5.462 8.015 1.00 98.44 122 GLU A C 1
ATOM 964 O O . GLU A 1 122 ? -11.633 -5.032 8.716 1.00 98.44 122 GLU A O 1
ATOM 969 N N . THR A 1 123 ? -10.441 -6.760 7.942 1.00 97.75 123 THR A N 1
ATOM 970 C CA . THR A 1 123 ? -11.251 -7.798 8.599 1.00 97.75 123 THR A CA 1
ATOM 971 C C . THR A 1 123 ? -11.428 -7.510 10.092 1.00 97.75 123 THR A C 1
ATOM 973 O O . THR A 1 123 ? -12.555 -7.415 10.571 1.00 97.75 123 THR A O 1
ATOM 976 N N . LEU A 1 124 ? -10.331 -7.228 10.801 1.00 98.12 124 LEU A N 1
ATOM 977 C CA . LEU A 1 124 ? -10.344 -6.921 12.236 1.00 98.12 124 LEU A CA 1
ATOM 978 C C . LEU A 1 124 ? -11.117 -5.630 12.579 1.00 98.12 124 LEU A C 1
ATOM 980 O O . LEU A 1 124 ? -11.757 -5.545 13.624 1.00 98.12 124 LEU A O 1
ATOM 984 N N . LEU A 1 125 ? -11.092 -4.611 11.711 1.00 98.06 125 LEU A N 1
ATOM 985 C CA . LEU A 1 125 ? -11.844 -3.363 11.913 1.00 98.06 125 LEU A CA 1
ATOM 986 C C . LEU A 1 125 ? -13.353 -3.506 11.688 1.00 98.06 125 LEU A C 1
ATOM 988 O O . LEU A 1 125 ? -14.099 -2.560 11.979 1.00 98.06 125 LEU A O 1
ATOM 992 N N . PHE A 1 126 ? -13.807 -4.624 11.126 1.00 97.44 126 PHE A N 1
ATOM 993 C CA . PHE A 1 126 ? -15.213 -4.902 10.839 1.00 97.44 126 PHE A CA 1
ATOM 994 C C . PHE A 1 126 ? -15.809 -6.024 11.698 1.00 97.44 126 PHE A C 1
ATOM 996 O O . PHE A 1 126 ? -16.991 -6.315 11.535 1.00 97.44 126 PHE A O 1
ATOM 1003 N N . GLU A 1 127 ? -15.045 -6.569 12.647 1.00 96.75 127 GLU A N 1
ATOM 1004 C CA . GLU A 1 127 ? -15.562 -7.446 13.702 1.00 96.75 127 GLU A CA 1
ATOM 1005 C C . GLU A 1 127 ? -16.560 -6.722 14.622 1.00 96.75 127 GLU A C 1
ATOM 1007 O O . GLU A 1 127 ? -16.518 -5.496 14.784 1.00 96.75 127 GLU A O 1
ATOM 1012 N N . ASP A 1 128 ? -17.451 -7.491 15.252 1.00 94.19 128 ASP A N 1
ATOM 1013 C CA . ASP A 1 128 ? -18.449 -6.957 16.189 1.00 94.19 128 ASP A CA 1
ATOM 1014 C C . ASP A 1 128 ? -17.788 -6.353 17.442 1.00 94.19 128 ASP A C 1
ATOM 1016 O O . ASP A 1 128 ? -18.220 -5.309 17.937 1.00 94.19 128 ASP A O 1
ATOM 1020 N N . ASP A 1 129 ? -16.712 -6.983 17.931 1.00 95.38 129 ASP A N 1
ATOM 1021 C CA . ASP A 1 129 ? -15.898 -6.510 19.056 1.00 95.38 129 ASP A CA 1
ATOM 1022 C C . ASP A 1 129 ? -14.504 -6.065 18.587 1.00 95.38 129 ASP A C 1
ATOM 1024 O O . ASP A 1 129 ? -13.488 -6.699 18.843 1.00 95.38 129 ASP A O 1
ATOM 1028 N N . VAL A 1 130 ? -14.426 -4.918 17.909 1.00 96.88 130 VAL A N 1
ATOM 1029 C CA . VAL A 1 130 ? -13.141 -4.350 17.445 1.00 96.88 130 VAL A CA 1
ATOM 1030 C C . VAL A 1 130 ? -12.141 -4.132 18.596 1.00 96.88 130 VAL A C 1
ATOM 1032 O O . VAL A 1 130 ? -10.927 -4.114 18.380 1.00 96.88 130 VAL A O 1
ATOM 1035 N N . LEU A 1 131 ? -12.617 -3.950 19.835 1.00 96.25 131 LEU A N 1
ATOM 1036 C CA . LEU A 1 131 ? -11.732 -3.742 20.979 1.00 96.25 131 LEU A CA 1
ATOM 1037 C C . LEU A 1 131 ? -10.986 -5.012 21.389 1.00 96.25 131 LEU A C 1
ATOM 1039 O O . LEU A 1 131 ? -9.834 -4.881 21.817 1.00 96.25 131 LEU A O 1
ATOM 1043 N N . SER A 1 132 ? -11.579 -6.203 21.233 1.00 97.31 132 SER A N 1
ATOM 1044 C CA . SER A 1 132 ? -10.850 -7.462 21.450 1.00 97.31 132 SER A CA 1
ATOM 1045 C C . SER A 1 132 ? -9.674 -7.597 20.483 1.00 97.31 132 SER A C 1
ATOM 1047 O O . SER A 1 132 ? -8.609 -8.078 20.867 1.00 97.31 132 SER A O 1
ATOM 1049 N N . GLU A 1 133 ? -9.822 -7.054 19.274 1.00 97.75 133 GLU A N 1
ATOM 1050 C CA . GLU A 1 133 ? -8.827 -7.126 18.203 1.00 97.75 133 GLU A CA 1
ATOM 1051 C C . GLU A 1 133 ? -7.776 -6.012 18.233 1.00 97.75 133 GLU A C 1
ATOM 1053 O O . GLU A 1 133 ? -6.842 -6.003 17.426 1.00 97.75 133 GLU A O 1
ATOM 1058 N N . LYS A 1 134 ? -7.873 -5.065 19.175 1.00 97.38 134 LYS A N 1
ATOM 1059 C CA . LYS A 1 134 ? -7.008 -3.875 19.203 1.00 97.38 134 LYS A CA 1
ATOM 1060 C C . LYS A 1 134 ? -5.514 -4.214 19.244 1.00 97.38 134 LYS A C 1
ATOM 1062 O O . LYS A 1 134 ? -4.719 -3.540 18.592 1.00 97.38 134 LYS A O 1
ATOM 1067 N N . ALA A 1 135 ? -5.125 -5.246 19.993 1.00 98.00 135 ALA A N 1
ATOM 1068 C CA . ALA A 1 135 ? -3.729 -5.678 20.059 1.00 98.00 135 ALA A CA 1
ATOM 1069 C C . ALA A 1 135 ? -3.230 -6.203 18.699 1.00 98.00 135 ALA A C 1
ATOM 1071 O O . ALA A 1 135 ? -2.155 -5.808 18.250 1.00 98.00 135 ALA A O 1
ATOM 1072 N N . SER A 1 136 ? -4.038 -7.024 18.021 1.00 97.81 136 SER A N 1
ATOM 1073 C CA . SER A 1 136 ? -3.749 -7.562 16.686 1.00 97.81 136 SER A CA 1
ATOM 1074 C C . SER A 1 136 ? -3.665 -6.454 15.634 1.00 97.81 136 SER A C 1
ATOM 1076 O O . SER A 1 136 ? -2.739 -6.437 14.827 1.00 97.81 136 SER A O 1
ATOM 1078 N N . LEU A 1 137 ? -4.586 -5.487 15.676 1.00 98.56 137 LEU A N 1
ATOM 1079 C CA . LEU A 1 137 ? -4.598 -4.319 14.791 1.00 98.56 137 LEU A CA 1
ATOM 1080 C C . LEU A 1 137 ? -3.310 -3.496 14.899 1.00 98.56 137 LEU A C 1
ATOM 1082 O O . LEU A 1 137 ? -2.706 -3.153 13.881 1.00 98.56 137 LEU A O 1
ATOM 1086 N N . ILE A 1 138 ? -2.881 -3.191 16.128 1.00 98.38 138 ILE A N 1
ATOM 1087 C CA . ILE A 1 138 ? -1.645 -2.438 16.374 1.00 98.38 138 ILE A CA 1
ATOM 1088 C C . ILE A 1 138 ? -0.437 -3.240 15.884 1.00 98.38 138 ILE A C 1
ATOM 1090 O O . ILE A 1 138 ? 0.374 -2.695 15.145 1.00 98.38 138 ILE A O 1
ATOM 1094 N N . ALA A 1 139 ? -0.358 -4.538 16.198 1.00 98.06 139 ALA A N 1
ATOM 1095 C CA . ALA A 1 139 ? 0.751 -5.389 15.766 1.00 98.06 139 ALA A CA 1
ATOM 1096 C C . ALA A 1 139 ? 0.888 -5.456 14.233 1.00 98.06 139 ALA A C 1
ATOM 1098 O O . ALA A 1 139 ? 1.989 -5.296 13.705 1.00 98.06 139 ALA A O 1
ATOM 1099 N N . GLN A 1 140 ? -0.226 -5.632 13.512 1.00 97.94 140 GLN A N 1
ATOM 1100 C CA . GLN A 1 140 ? -0.245 -5.607 12.045 1.00 97.94 140 GLN A CA 1
ATOM 1101 C C . GLN A 1 140 ? 0.233 -4.253 11.507 1.00 97.94 140 GLN A C 1
ATOM 1103 O O . GLN A 1 140 ? 1.079 -4.197 10.617 1.00 97.94 140 GLN A O 1
ATOM 1108 N N . SER A 1 141 ? -0.268 -3.152 12.073 1.00 98.00 141 SER A N 1
ATOM 1109 C CA . SER A 1 141 ? 0.095 -1.808 11.626 1.00 98.00 141 SER A CA 1
ATOM 1110 C C . SER A 1 141 ? 1.539 -1.422 11.943 1.00 98.00 141 SER A C 1
ATOM 1112 O O . SER A 1 141 ? 2.145 -0.722 11.135 1.00 98.00 141 SER A O 1
ATOM 1114 N N . ASP A 1 142 ? 2.088 -1.846 13.080 1.00 98.31 142 ASP A N 1
ATOM 1115 C CA . ASP A 1 142 ? 3.487 -1.604 13.446 1.00 98.31 142 ASP A CA 1
ATOM 1116 C C . ASP A 1 142 ? 4.429 -2.341 12.489 1.00 98.31 142 ASP A C 1
ATOM 1118 O O . ASP A 1 142 ? 5.378 -1.754 11.966 1.00 98.31 142 ASP A O 1
ATOM 1122 N N . ALA A 1 143 ? 4.130 -3.611 12.199 1.00 97.50 143 ALA A N 1
ATOM 1123 C CA . ALA A 1 143 ? 4.904 -4.408 11.254 1.00 97.50 143 ALA A CA 1
ATOM 1124 C C . ALA A 1 143 ? 4.838 -3.811 9.834 1.00 97.50 143 ALA A C 1
ATOM 1126 O O . ALA A 1 143 ? 5.865 -3.665 9.165 1.00 97.50 143 ALA A O 1
ATOM 1127 N N . MET A 1 144 ? 3.644 -3.393 9.400 1.00 97.50 144 MET A N 1
ATOM 1128 C CA . MET A 1 144 ? 3.431 -2.670 8.145 1.00 97.50 144 MET A CA 1
ATOM 1129 C C . MET A 1 144 ? 4.226 -1.373 8.058 1.00 97.50 144 MET A C 1
ATOM 1131 O O . MET A 1 144 ? 4.897 -1.140 7.054 1.00 97.50 144 MET A O 1
ATOM 1135 N N . LEU A 1 145 ? 4.179 -0.547 9.103 1.00 98.00 145 LEU A N 1
ATOM 1136 C CA . LEU A 1 145 ? 4.899 0.718 9.138 1.00 98.00 145 LEU A CA 1
ATOM 1137 C C . LEU A 1 145 ? 6.413 0.497 9.063 1.00 98.00 145 LEU A C 1
ATOM 1139 O O . LEU A 1 145 ? 7.065 1.144 8.248 1.00 98.00 145 LEU A O 1
ATOM 1143 N N . SER A 1 146 ? 6.951 -0.441 9.850 1.00 97.81 146 SER A N 1
ATOM 1144 C CA . SER A 1 146 ? 8.380 -0.771 9.822 1.00 97.81 146 SER A CA 1
ATOM 1145 C C . SER A 1 146 ? 8.824 -1.205 8.426 1.00 97.81 146 SER A C 1
ATOM 1147 O O . SER A 1 146 ? 9.817 -0.703 7.915 1.00 97.81 146 SER A O 1
ATOM 1149 N N . SER A 1 147 ? 8.066 -2.094 7.780 1.00 97.62 147 SER A N 1
ATOM 1150 C CA . SER A 1 147 ? 8.368 -2.529 6.414 1.00 97.62 147 SER A CA 1
ATOM 1151 C C . SER A 1 147 ? 8.254 -1.383 5.402 1.00 97.62 147 SER A C 1
ATOM 1153 O O . SER A 1 147 ? 9.103 -1.247 4.524 1.00 97.62 147 SER A O 1
ATOM 1155 N N . ALA A 1 148 ? 7.226 -0.535 5.517 1.00 97.81 148 ALA A N 1
ATOM 1156 C CA . ALA A 1 148 ? 7.019 0.585 4.602 1.00 97.81 148 ALA A CA 1
ATOM 1157 C C . ALA A 1 148 ? 8.163 1.611 4.677 1.00 97.81 148 ALA A C 1
ATOM 1159 O O . ALA A 1 148 ? 8.545 2.183 3.653 1.00 97.81 148 ALA A O 1
ATOM 1160 N N . GLU A 1 149 ? 8.729 1.839 5.867 1.00 98.12 149 GLU A N 1
ATOM 1161 C CA . GLU A 1 149 ? 9.879 2.732 6.060 1.00 98.12 149 GLU A CA 1
ATOM 1162 C C . GLU A 1 149 ? 11.144 2.235 5.335 1.00 98.12 149 GLU A C 1
ATOM 1164 O O . GLU A 1 149 ? 11.954 3.056 4.894 1.00 98.12 149 GLU A O 1
ATOM 1169 N N . ASP A 1 150 ? 11.258 0.926 5.099 1.00 96.94 150 ASP A N 1
ATOM 1170 C CA . ASP A 1 150 ? 12.384 0.304 4.398 1.00 96.94 150 ASP A CA 1
ATOM 1171 C C . ASP A 1 150 ? 12.230 0.260 2.865 1.00 96.94 150 ASP A C 1
ATOM 1173 O O . ASP A 1 150 ? 13.211 0.009 2.159 1.00 96.94 150 ASP A O 1
ATOM 1177 N N . LEU A 1 151 ? 11.054 0.575 2.301 1.00 97.19 151 LEU A N 1
ATOM 1178 C CA . LEU A 1 151 ? 10.788 0.447 0.854 1.00 97.19 151 LEU A CA 1
ATOM 1179 C C . LEU A 1 151 ? 11.771 1.217 -0.031 1.00 97.19 151 LEU A C 1
ATOM 1181 O O . LEU A 1 151 ? 12.144 0.756 -1.111 1.00 97.19 151 LEU A O 1
ATOM 1185 N N . ASN A 1 152 ? 12.202 2.399 0.409 1.00 96.00 152 ASN A N 1
ATOM 1186 C CA . ASN A 1 152 ? 13.180 3.190 -0.335 1.00 96.00 152 ASN A CA 1
ATOM 1187 C C . ASN A 1 152 ? 14.602 2.622 -0.217 1.00 96.00 152 ASN A C 1
ATOM 1189 O O . ASN A 1 152 ? 15.405 2.812 -1.133 1.00 96.00 152 ASN A O 1
ATOM 1193 N N . SER A 1 153 ? 14.912 1.907 0.866 1.00 95.75 153 SER A N 1
ATOM 1194 C CA . SER A 1 153 ? 16.195 1.222 1.058 1.00 95.75 153 SER A CA 1
ATOM 1195 C C . SER A 1 153 ? 16.350 0.042 0.094 1.00 95.75 153 SER A C 1
ATOM 1197 O O . SER A 1 153 ? 17.453 -0.192 -0.402 1.00 95.75 153 SER A O 1
ATOM 1199 N N . LEU A 1 154 ? 15.246 -0.629 -0.268 1.00 94.94 154 LEU A N 1
ATOM 1200 C CA . LEU A 1 154 ? 15.225 -1.697 -1.283 1.00 94.94 154 LEU A CA 1
ATOM 1201 C C . LEU A 1 154 ? 15.675 -1.220 -2.674 1.00 94.94 154 LEU A C 1
ATOM 1203 O O . LEU A 1 154 ? 16.067 -2.021 -3.519 1.00 94.94 154 LEU A O 1
ATOM 1207 N N . LEU A 1 155 ? 15.659 0.093 -2.923 1.00 96.38 155 LEU A N 1
ATOM 1208 C CA . LEU A 1 155 ? 16.080 0.680 -4.195 1.00 96.38 155 LEU A CA 1
ATOM 1209 C C . LEU A 1 155 ? 17.603 0.852 -4.311 1.00 96.38 155 LEU A C 1
ATOM 1211 O O . LEU A 1 155 ? 18.080 1.381 -5.320 1.00 96.38 155 LEU A O 1
ATOM 1215 N N . TYR A 1 156 ? 18.386 0.461 -3.301 1.00 94.56 156 TYR A N 1
ATOM 1216 C CA . TYR A 1 156 ? 19.841 0.575 -3.360 1.00 94.56 156 TYR A CA 1
ATOM 1217 C C . TYR A 1 156 ? 20.413 -0.265 -4.511 1.00 94.56 156 TYR A C 1
ATOM 1219 O O . TYR A 1 156 ? 20.318 -1.488 -4.526 1.00 94.56 156 TYR A O 1
ATOM 1227 N N . GLY A 1 157 ? 21.009 0.410 -5.499 1.00 93.31 157 GLY A N 1
ATOM 1228 C CA . GLY A 1 157 ? 21.527 -0.238 -6.707 1.00 93.31 157 GLY A CA 1
ATOM 1229 C C . GLY A 1 157 ? 20.445 -0.762 -7.660 1.00 93.31 157 GLY A C 1
ATOM 1230 O O . GLY A 1 157 ? 20.785 -1.421 -8.640 1.00 93.31 157 GLY A O 1
ATOM 1231 N N . PHE A 1 158 ? 19.166 -0.462 -7.409 1.00 95.00 158 PHE A N 1
ATOM 1232 C CA . PHE A 1 158 ? 18.068 -0.916 -8.253 1.00 95.00 158 PHE A CA 1
ATOM 1233 C C . PHE A 1 158 ? 18.175 -0.333 -9.665 1.00 95.00 158 PHE A C 1
ATOM 1235 O O . PHE A 1 158 ? 18.395 0.867 -9.859 1.00 95.00 158 PHE A O 1
ATOM 1242 N N . LYS A 1 159 ? 17.981 -1.200 -10.657 1.00 93.75 159 LYS A N 1
ATOM 1243 C CA . LYS A 1 159 ? 17.932 -0.876 -12.080 1.00 93.75 159 LYS A CA 1
ATOM 1244 C C . LYS A 1 159 ? 16.815 -1.694 -12.715 1.00 93.75 159 LYS A C 1
ATOM 1246 O O . LYS A 1 159 ? 16.673 -2.876 -12.417 1.00 93.75 159 LYS A O 1
ATOM 1251 N N . ALA A 1 160 ? 16.062 -1.065 -13.608 1.00 94.81 160 ALA A N 1
ATOM 1252 C CA . ALA A 1 160 ? 15.068 -1.727 -14.437 1.00 94.81 160 ALA A CA 1
ATOM 1253 C C . ALA A 1 160 ? 15.123 -1.158 -15.855 1.00 94.81 160 ALA A C 1
ATOM 1255 O O . ALA A 1 160 ? 15.398 0.031 -16.052 1.00 94.81 160 ALA A O 1
ATOM 1256 N N . ASN A 1 161 ? 14.865 -2.013 -16.838 1.00 95.75 161 ASN A N 1
ATOM 1257 C CA . ASN A 1 161 ? 14.670 -1.584 -18.218 1.00 95.75 161 ASN A CA 1
ATOM 1258 C C . ASN A 1 161 ? 13.184 -1.298 -18.500 1.00 95.75 161 ASN A C 1
ATOM 1260 O O . ASN A 1 161 ? 12.301 -1.650 -17.715 1.00 95.75 161 ASN A O 1
ATOM 1264 N N . ASP A 1 162 ? 12.903 -0.678 -19.644 1.00 96.62 162 ASP A N 1
ATOM 1265 C CA . ASP A 1 162 ? 11.535 -0.309 -20.025 1.00 96.62 162 ASP A CA 1
ATOM 1266 C C . ASP A 1 162 ? 10.605 -1.524 -20.165 1.00 96.62 162 ASP A C 1
ATOM 1268 O O . ASP A 1 162 ? 9.425 -1.431 -19.839 1.00 96.62 162 ASP A O 1
ATOM 1272 N N . ALA A 1 163 ? 11.118 -2.687 -20.585 1.00 96.56 163 ALA A N 1
ATOM 1273 C CA . ALA A 1 163 ? 10.305 -3.900 -20.685 1.00 96.56 163 ALA A CA 1
ATOM 1274 C C . ALA A 1 163 ? 9.799 -4.347 -19.306 1.00 96.56 163 ALA A C 1
ATOM 1276 O O . ALA A 1 163 ? 8.607 -4.595 -19.152 1.00 96.56 163 ALA A O 1
ATOM 1277 N N . GLN A 1 164 ? 10.671 -4.356 -18.296 1.00 97.69 164 GLN A N 1
ATOM 1278 C CA . GLN A 1 164 ? 10.314 -4.674 -16.911 1.00 97.69 164 GLN A CA 1
ATOM 1279 C C . GLN A 1 164 ? 9.304 -3.673 -16.334 1.00 97.69 164 GLN A C 1
ATOM 1281 O O . GLN A 1 164 ? 8.345 -4.060 -15.671 1.00 97.69 164 GLN A O 1
ATOM 1286 N N . ILE A 1 165 ? 9.479 -2.379 -16.622 1.00 98.12 165 ILE A N 1
ATOM 1287 C CA . ILE A 1 165 ? 8.529 -1.340 -16.202 1.00 98.12 165 ILE A CA 1
ATOM 1288 C C . ILE A 1 165 ? 7.160 -1.589 -16.844 1.00 98.12 165 ILE A C 1
ATOM 1290 O O . ILE A 1 165 ? 6.154 -1.644 -16.143 1.00 98.12 165 ILE A O 1
ATOM 1294 N N . LEU A 1 166 ? 7.098 -1.802 -18.159 1.00 98.12 166 LEU A N 1
ATOM 1295 C CA . LEU A 1 166 ? 5.837 -2.067 -18.855 1.00 98.12 166 LEU A CA 1
ATOM 1296 C C . LEU A 1 166 ? 5.191 -3.395 -18.417 1.00 98.12 166 LEU A C 1
ATOM 1298 O O . LEU A 1 166 ? 3.965 -3.486 -18.364 1.00 98.12 166 LEU A O 1
ATOM 1302 N N . GLU A 1 167 ? 5.982 -4.414 -18.076 1.00 98.50 167 GLU A N 1
ATOM 1303 C CA . GLU A 1 167 ? 5.492 -5.670 -17.493 1.00 98.50 167 GLU A CA 1
ATOM 1304 C C . GLU A 1 167 ? 4.860 -5.461 -16.116 1.00 98.50 167 GLU A C 1
ATOM 1306 O O . GLU A 1 167 ? 3.779 -5.997 -15.868 1.00 98.50 167 GLU A O 1
ATOM 1311 N N . SER A 1 168 ? 5.459 -4.624 -15.266 1.00 98.62 168 SER A N 1
ATOM 1312 C CA . SER A 1 168 ? 4.891 -4.283 -13.958 1.00 98.62 168 SER A CA 1
ATOM 1313 C C . SER A 1 168 ? 3.495 -3.645 -14.078 1.00 98.62 168 SER A C 1
ATOM 1315 O O . SER A 1 168 ? 2.562 -4.025 -13.371 1.00 98.62 168 SER A O 1
ATOM 1317 N N . LEU A 1 169 ? 3.288 -2.778 -15.079 1.00 98.56 169 LEU A N 1
ATOM 1318 C CA . LEU A 1 169 ? 1.973 -2.191 -15.372 1.00 98.56 169 LEU A CA 1
ATOM 1319 C C . LEU A 1 169 ? 0.972 -3.226 -15.903 1.00 98.56 169 LEU A C 1
ATOM 1321 O O . LEU A 1 169 ? -0.213 -3.164 -15.583 1.00 98.56 169 LEU A O 1
ATOM 1325 N N . ARG A 1 170 ? 1.424 -4.189 -16.718 1.00 98.38 170 ARG A N 1
ATOM 1326 C CA . ARG A 1 170 ? 0.562 -5.279 -17.214 1.00 98.38 170 ARG A CA 1
ATOM 1327 C C . ARG A 1 170 ? 0.071 -6.165 -16.074 1.00 98.38 170 ARG A C 1
ATOM 1329 O O . ARG A 1 170 ? -1.092 -6.559 -16.088 1.00 98.38 170 ARG A O 1
ATOM 1336 N N . ILE A 1 171 ? 0.932 -6.466 -15.105 1.00 98.19 171 ILE A N 1
ATOM 1337 C CA . ILE A 1 171 ? 0.544 -7.221 -13.908 1.00 98.19 171 ILE A CA 1
ATOM 1338 C C . ILE A 1 171 ? -0.488 -6.442 -13.104 1.00 98.19 171 ILE A C 1
ATOM 1340 O O . ILE A 1 171 ? -1.520 -7.013 -12.757 1.00 98.19 171 ILE A O 1
ATOM 1344 N N . GLU A 1 172 ? -0.275 -5.144 -12.888 1.00 98.19 172 GLU A N 1
ATOM 1345 C CA . GLU A 1 172 ? -1.244 -4.304 -12.181 1.00 98.19 172 GLU A CA 1
ATOM 1346 C C . GLU A 1 172 ? -2.607 -4.277 -12.884 1.00 98.19 172 GLU A C 1
ATOM 1348 O O . GLU A 1 172 ? -3.633 -4.486 -12.245 1.00 98.19 172 GLU A O 1
ATOM 1353 N N . LEU A 1 173 ? -2.644 -4.142 -14.215 1.00 98.06 173 LEU A N 1
ATOM 1354 C CA . LEU A 1 173 ? -3.895 -4.203 -14.983 1.00 98.06 173 LEU A CA 1
ATOM 1355 C C . LEU A 1 173 ? -4.652 -5.526 -14.783 1.00 98.06 173 LEU A C 1
ATOM 1357 O O . LEU A 1 173 ? -5.884 -5.530 -14.676 1.00 98.06 173 LEU A O 1
ATOM 1361 N N . ILE A 1 174 ? -3.935 -6.653 -14.717 1.00 97.56 174 ILE A N 1
ATOM 1362 C CA . ILE A 1 174 ? -4.536 -7.964 -14.431 1.00 97.56 174 ILE A CA 1
ATOM 1363 C C . ILE A 1 174 ? -5.082 -7.985 -13.000 1.00 97.56 174 ILE A C 1
ATOM 1365 O O . ILE A 1 174 ? -6.248 -8.332 -12.808 1.00 97.56 174 ILE A O 1
ATOM 1369 N N . ARG A 1 175 ? -4.276 -7.574 -12.010 1.00 96.00 175 ARG A N 1
ATOM 1370 C CA . ARG A 1 175 ? -4.670 -7.527 -10.591 1.00 96.00 175 ARG A CA 1
ATOM 1371 C C . ARG A 1 175 ? -5.904 -6.656 -10.383 1.00 96.00 175 ARG A C 1
ATOM 1373 O O . ARG A 1 175 ? -6.865 -7.101 -9.761 1.00 96.00 175 ARG A O 1
ATOM 1380 N N . MET A 1 176 ? -5.931 -5.466 -10.976 1.00 95.19 176 MET A N 1
ATOM 1381 C CA . MET A 1 176 ? -7.083 -4.567 -10.939 1.00 95.19 176 MET A CA 1
ATOM 1382 C C . MET A 1 176 ? -8.349 -5.230 -11.486 1.00 95.19 176 MET A C 1
ATOM 1384 O O . MET A 1 176 ? -9.418 -5.094 -10.894 1.00 95.19 176 MET A O 1
ATOM 1388 N N . SER A 1 177 ? -8.224 -5.967 -12.593 1.00 94.62 177 SER A N 1
ATOM 1389 C CA . SER A 1 177 ? -9.354 -6.600 -13.280 1.00 94.62 177 SER A CA 1
ATOM 1390 C C . SER A 1 177 ? -9.942 -7.787 -12.513 1.00 94.62 177 SER A C 1
ATOM 1392 O O . SER A 1 177 ? -11.142 -8.034 -12.613 1.00 94.62 177 SER A O 1
ATOM 1394 N N . VAL A 1 178 ? -9.117 -8.530 -11.765 1.00 94.50 178 VAL A N 1
ATOM 1395 C CA . VAL A 1 178 ? -9.548 -9.767 -11.086 1.00 94.50 178 VAL A CA 1
ATOM 1396 C C . VAL A 1 178 ? -9.749 -9.607 -9.574 1.00 94.50 178 VAL A C 1
ATOM 1398 O O . VAL A 1 178 ? -10.576 -10.322 -9.009 1.00 94.50 178 VAL A O 1
ATOM 1401 N N . LEU A 1 179 ? -9.064 -8.653 -8.929 1.00 94.25 179 LEU A N 1
ATOM 1402 C CA . LEU A 1 179 ? -9.105 -8.430 -7.476 1.00 94.25 179 LEU A CA 1
ATOM 1403 C C . LEU A 1 179 ? -9.688 -7.058 -7.101 1.00 94.25 179 LEU A C 1
ATOM 1405 O O . LEU A 1 179 ? -10.692 -6.984 -6.393 1.00 94.25 179 LEU A O 1
ATOM 1409 N N . SER A 1 180 ? -9.091 -5.957 -7.572 1.00 91.56 180 SER A N 1
ATOM 1410 C CA . SER A 1 180 ? -9.444 -4.617 -7.071 1.00 91.56 180 SER A CA 1
ATOM 1411 C C . SER A 1 180 ? -10.868 -4.202 -7.455 1.00 91.56 180 SER A C 1
ATOM 1413 O O . SER A 1 180 ? -11.641 -3.778 -6.596 1.00 91.56 180 SER A O 1
ATOM 1415 N N . ILE A 1 181 ? -11.253 -4.351 -8.729 1.00 90.94 181 ILE A N 1
ATOM 1416 C CA . ILE A 1 181 ? -12.550 -3.861 -9.226 1.00 90.94 181 ILE A CA 1
ATOM 1417 C C . ILE A 1 181 ? -13.741 -4.644 -8.658 1.00 90.94 181 ILE A C 1
ATOM 1419 O O . ILE A 1 181 ? -14.818 -4.082 -8.465 1.00 90.94 181 ILE A O 1
ATOM 1423 N N . SER A 1 182 ? -13.544 -5.931 -8.355 1.00 91.75 182 SER A N 1
ATOM 1424 C CA . SER A 1 182 ? -14.552 -6.786 -7.717 1.00 91.75 182 SER A CA 1
ATOM 1425 C C . SER A 1 182 ? -14.683 -6.514 -6.214 1.00 91.75 182 SER A C 1
ATOM 1427 O O . SER A 1 182 ? -15.643 -6.966 -5.590 1.00 91.75 182 SER A O 1
ATOM 1429 N N . GLY A 1 183 ? -13.748 -5.750 -5.638 1.00 91.19 183 GLY A N 1
ATOM 1430 C CA . GLY A 1 183 ? -13.676 -5.468 -4.211 1.00 91.19 183 GLY A CA 1
ATOM 1431 C C . GLY A 1 183 ? -13.084 -6.613 -3.393 1.00 91.19 183 GLY A C 1
ATOM 1432 O O . GLY A 1 183 ? -13.287 -6.617 -2.185 1.00 91.19 183 GLY A O 1
ATOM 1433 N N . TYR A 1 184 ? -12.373 -7.564 -4.014 1.00 94.50 184 TYR A N 1
ATOM 1434 C CA . TYR A 1 184 ? -11.708 -8.658 -3.296 1.00 94.50 184 TYR A CA 1
ATOM 1435 C C . TYR A 1 184 ? -10.755 -8.117 -2.226 1.00 94.50 184 TYR A C 1
ATOM 1437 O O . TYR A 1 184 ? -10.843 -8.516 -1.072 1.00 94.50 184 TYR A O 1
ATOM 1445 N N . ASP A 1 185 ? -9.920 -7.142 -2.596 1.00 93.81 185 ASP A N 1
ATOM 1446 C CA . ASP A 1 185 ? -8.916 -6.589 -1.685 1.00 93.81 185 ASP A CA 1
ATOM 1447 C C . ASP A 1 185 ? -9.506 -5.732 -0.551 1.00 93.81 185 ASP A C 1
ATOM 1449 O O . ASP A 1 185 ? -8.825 -5.508 0.447 1.00 93.81 185 ASP A O 1
ATOM 1453 N N . ALA A 1 186 ? -10.725 -5.208 -0.725 1.00 94.81 186 ALA A N 1
ATOM 1454 C CA . ALA A 1 186 ? -11.379 -4.251 0.176 1.00 94.81 186 ALA A CA 1
ATOM 1455 C C . ALA A 1 186 ? -12.870 -4.583 0.327 1.00 94.81 186 ALA A C 1
ATOM 1457 O O . ALA A 1 186 ? -13.772 -3.826 -0.077 1.00 94.81 186 ALA A O 1
ATOM 1458 N N . SER A 1 187 ? -13.122 -5.786 0.831 1.00 94.12 187 SER A N 1
ATOM 1459 C CA . SER A 1 187 ? -14.435 -6.421 0.780 1.00 94.12 187 SER A CA 1
ATOM 1460 C C . SER A 1 187 ? -15.455 -5.748 1.695 1.00 94.12 187 SER A C 1
ATOM 1462 O O . SER A 1 187 ? -16.647 -5.772 1.379 1.00 94.12 187 SER A O 1
ATOM 1464 N N . PHE A 1 188 ? -15.021 -5.084 2.767 1.00 97.25 188 PHE A N 1
ATOM 1465 C CA . PHE A 1 188 ? -15.899 -4.422 3.733 1.00 97.25 188 PHE A CA 1
ATOM 1466 C C . PHE A 1 188 ? -15.953 -2.902 3.542 1.00 97.25 188 PHE A C 1
ATOM 1468 O O . PHE A 1 188 ? -17.037 -2.321 3.594 1.00 97.25 188 PHE A O 1
ATOM 1475 N N . LEU A 1 189 ? -14.822 -2.260 3.237 1.00 97.00 189 LEU A N 1
ATOM 1476 C CA . LEU A 1 189 ? -14.711 -0.828 2.941 1.00 97.00 189 LEU A CA 1
ATOM 1477 C C . LEU A 1 189 ? -15.399 -0.441 1.633 1.00 97.00 189 LEU A C 1
ATOM 1479 O O . LEU A 1 189 ? -15.767 0.722 1.456 1.00 97.00 189 LEU A O 1
ATOM 1483 N N . LYS A 1 190 ? -15.558 -1.398 0.708 1.00 96.19 190 LYS A N 1
ATOM 1484 C CA . LYS A 1 190 ? -16.134 -1.175 -0.628 1.00 96.19 190 LYS A CA 1
ATOM 1485 C C . LYS A 1 190 ? -15.383 -0.095 -1.424 1.00 96.19 190 LYS A C 1
ATOM 1487 O O . LYS A 1 190 ? -15.969 0.595 -2.256 1.00 96.19 190 LYS A O 1
ATOM 1492 N N . SER A 1 191 ? -14.075 0.036 -1.199 1.00 96.12 191 SER A N 1
ATOM 1493 C CA . SER A 1 191 ? -13.199 1.017 -1.855 1.00 96.12 191 SER A CA 1
ATOM 1494 C C . SER A 1 191 ? -12.618 0.547 -3.193 1.00 96.12 191 SER A C 1
ATOM 1496 O O . SER A 1 191 ? -11.873 1.302 -3.815 1.00 96.12 191 SER A O 1
ATOM 1498 N N . GLY A 1 192 ? -12.988 -0.641 -3.687 1.00 95.81 192 GLY A N 1
ATOM 1499 C CA . GLY A 1 192 ? -12.420 -1.245 -4.902 1.00 95.81 192 GLY A CA 1
ATOM 1500 C C . GLY A 1 192 ? -12.409 -0.335 -6.138 1.00 95.81 192 GLY A C 1
ATOM 1501 O O . GLY A 1 192 ? -11.406 -0.269 -6.847 1.00 95.81 192 GLY A O 1
ATOM 1502 N N . ILE A 1 193 ? -13.469 0.453 -6.365 1.00 96.19 193 ILE A N 1
ATOM 1503 C CA . ILE A 1 193 ? -13.524 1.422 -7.478 1.00 96.19 193 ILE A CA 1
ATOM 1504 C C . ILE A 1 193 ? -12.507 2.556 -7.283 1.00 96.19 193 ILE A C 1
ATOM 1506 O O . ILE A 1 193 ? -11.772 2.882 -8.211 1.00 96.19 193 ILE A O 1
ATOM 1510 N N . SER A 1 194 ? -12.438 3.150 -6.087 1.00 96.94 194 SER A N 1
ATOM 1511 C CA . SER A 1 194 ? -11.476 4.224 -5.796 1.00 96.94 194 SER A CA 1
ATOM 1512 C C . SER A 1 194 ? -10.027 3.731 -5.799 1.00 96.94 194 SER A C 1
ATOM 1514 O O . SER A 1 194 ? -9.140 4.445 -6.250 1.00 96.94 194 SER A O 1
ATOM 1516 N N . GLU A 1 195 ? -9.792 2.496 -5.360 1.00 98.06 195 GLU A N 1
ATOM 1517 C CA . GLU A 1 195 ? -8.484 1.837 -5.420 1.00 98.06 195 GLU A CA 1
ATOM 1518 C C . GLU A 1 195 ? -8.059 1.573 -6.868 1.00 98.06 195 GLU A C 1
ATOM 1520 O O . GLU A 1 195 ? -6.941 1.897 -7.253 1.00 98.06 195 GLU A O 1
ATOM 1525 N N . THR A 1 196 ? -8.985 1.096 -7.704 1.00 97.88 196 THR A N 1
ATOM 1526 C CA . THR A 1 1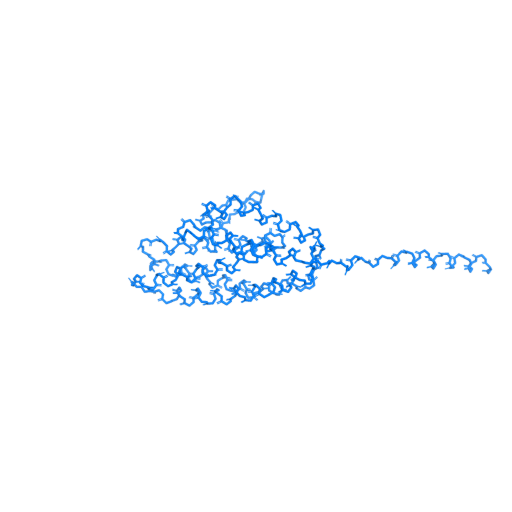96 ? -8.762 0.924 -9.148 1.00 97.88 196 THR A CA 1
ATOM 1527 C C . THR A 1 196 ? -8.463 2.265 -9.829 1.00 97.88 196 THR A C 1
ATOM 1529 O O . THR A 1 196 ? -7.599 2.334 -10.704 1.00 97.88 196 THR A O 1
ATOM 1532 N N . ALA A 1 197 ? -9.136 3.347 -9.425 1.00 97.88 197 ALA A N 1
ATOM 1533 C CA . ALA A 1 197 ? -8.849 4.685 -9.939 1.00 97.88 197 ALA A CA 1
ATOM 1534 C C . ALA A 1 197 ? -7.418 5.129 -9.588 1.00 97.88 197 ALA A C 1
ATOM 1536 O O . ALA A 1 197 ? -6.687 5.547 -10.483 1.00 97.88 197 ALA A O 1
ATOM 1537 N N . ALA A 1 198 ? -6.984 4.940 -8.337 1.00 98.38 198 ALA A N 1
ATOM 1538 C CA . ALA A 1 198 ? -5.625 5.262 -7.895 1.00 98.38 198 ALA A CA 1
ATOM 1539 C C . ALA A 1 198 ? -4.543 4.469 -8.658 1.00 98.38 198 ALA A C 1
ATOM 1541 O O . ALA A 1 198 ? -3.563 5.060 -9.114 1.00 98.38 198 ALA A O 1
ATOM 1542 N N . SER A 1 199 ? -4.736 3.159 -8.868 1.00 98.38 199 SER A N 1
ATOM 1543 C CA . SER A 1 199 ? -3.831 2.354 -9.707 1.00 98.38 199 SER A CA 1
ATOM 1544 C C . SER A 1 199 ? -3.809 2.845 -11.162 1.00 98.38 199 SER A C 1
ATOM 1546 O O . SER A 1 199 ? -2.754 2.908 -11.790 1.00 98.38 199 SER A O 1
ATOM 1548 N N . THR A 1 200 ? -4.963 3.245 -11.711 1.00 98.19 200 THR A N 1
ATOM 1549 C CA . THR A 1 200 ? -5.058 3.764 -13.089 1.00 98.19 200 THR A CA 1
ATOM 1550 C C . THR A 1 200 ? -4.305 5.084 -13.250 1.00 98.19 200 THR A C 1
ATOM 1552 O O . THR A 1 200 ? -3.598 5.268 -14.241 1.00 98.19 200 THR A O 1
ATOM 1555 N N . GLU A 1 201 ? -4.430 5.994 -12.283 1.00 98.31 201 GLU A N 1
ATOM 1556 C CA . GLU A 1 201 ? -3.680 7.255 -12.248 1.00 98.31 201 GLU A CA 1
ATOM 1557 C C . GLU A 1 201 ? -2.168 6.997 -12.205 1.00 98.31 201 GLU A C 1
ATOM 1559 O O . GLU A 1 201 ? -1.416 7.615 -12.959 1.00 98.31 201 GLU A O 1
ATOM 1564 N N . ALA A 1 202 ? -1.719 6.031 -11.395 1.00 98.56 202 ALA A N 1
ATOM 1565 C CA . ALA A 1 202 ? -0.319 5.617 -11.376 1.00 98.56 202 ALA A CA 1
ATOM 1566 C C . ALA A 1 202 ? 0.140 5.113 -12.748 1.00 98.56 202 ALA A C 1
ATOM 1568 O O . ALA A 1 202 ? 1.134 5.602 -13.279 1.00 98.56 202 ALA A O 1
ATOM 1569 N N . ILE A 1 203 ? -0.620 4.209 -13.375 1.00 98.38 203 ILE A N 1
ATOM 1570 C CA . ILE A 1 203 ? -0.311 3.698 -14.718 1.00 98.38 203 ILE A CA 1
ATOM 1571 C C . ILE A 1 203 ? -0.172 4.843 -15.734 1.00 98.38 203 ILE A C 1
ATOM 1573 O O . ILE A 1 203 ? 0.766 4.833 -16.531 1.00 98.38 203 ILE A O 1
ATOM 1577 N N . GLN A 1 204 ? -1.056 5.845 -15.702 1.00 98.12 204 GLN A N 1
ATOM 1578 C CA . GLN A 1 204 ? -0.979 7.003 -16.601 1.00 98.12 204 GLN A CA 1
ATOM 1579 C C . GLN A 1 204 ? 0.311 7.808 -16.405 1.00 98.12 204 GLN A C 1
ATOM 1581 O O . GLN A 1 204 ? 0.984 8.131 -17.387 1.00 98.12 204 GLN A O 1
ATOM 1586 N N . GLU A 1 205 ? 0.690 8.091 -15.158 1.00 98.25 205 GLU A N 1
ATOM 1587 C CA . GLU A 1 205 ? 1.928 8.819 -14.858 1.00 98.25 205 GLU A CA 1
ATOM 1588 C C . GLU A 1 205 ? 3.178 8.028 -15.266 1.00 98.25 205 GLU A C 1
ATOM 1590 O O . GLU A 1 205 ? 4.133 8.611 -15.787 1.00 98.25 205 GLU A O 1
ATOM 1595 N N . ILE A 1 206 ? 3.174 6.700 -15.105 1.00 98.25 206 ILE A N 1
ATOM 1596 C CA . ILE A 1 206 ? 4.295 5.852 -15.536 1.00 98.25 206 ILE A CA 1
ATOM 1597 C C . ILE A 1 206 ? 4.394 5.765 -17.061 1.00 98.25 206 ILE A C 1
ATOM 1599 O O . ILE A 1 206 ? 5.504 5.731 -17.591 1.00 98.25 2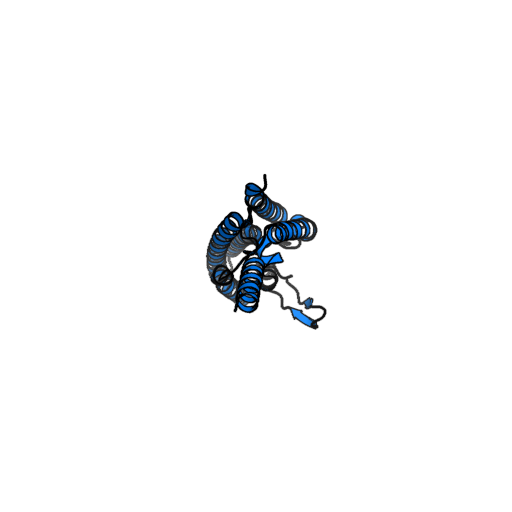06 ILE A O 1
ATOM 1603 N N . LEU A 1 207 ? 3.266 5.760 -17.776 1.00 97.88 207 LEU A N 1
ATOM 1604 C CA . LEU A 1 207 ? 3.248 5.691 -19.240 1.00 97.88 207 LEU A CA 1
ATOM 1605 C C . LEU A 1 207 ? 3.651 7.003 -19.923 1.00 97.88 207 LEU A C 1
ATOM 1607 O O . LEU A 1 207 ? 4.032 6.983 -21.091 1.00 97.88 207 LEU A O 1
ATOM 1611 N N . ARG A 1 208 ? 3.606 8.133 -19.213 1.00 96.88 208 ARG A N 1
ATOM 1612 C CA . ARG A 1 208 ? 3.841 9.470 -19.773 1.00 96.88 208 ARG A CA 1
ATOM 1613 C C . ARG A 1 208 ? 5.153 9.640 -20.561 1.00 96.88 208 ARG A C 1
ATOM 1615 O O . ARG A 1 208 ? 5.108 10.319 -21.577 1.00 96.88 208 ARG A O 1
ATOM 1622 N N . PRO A 1 209 ? 6.305 9.060 -20.171 1.00 95.81 209 PRO A N 1
ATOM 1623 C CA . PRO A 1 209 ? 7.536 9.156 -20.961 1.00 95.81 209 PRO A CA 1
ATOM 1624 C C . PRO A 1 209 ? 7.510 8.374 -22.285 1.00 95.81 209 PRO A C 1
ATOM 1626 O O . PRO A 1 209 ? 8.376 8.591 -23.126 1.00 95.81 209 PRO A O 1
ATOM 1629 N N . TYR A 1 210 ? 6.562 7.448 -22.463 1.00 92.94 210 TYR A N 1
ATOM 1630 C CA . TYR A 1 210 ? 6.468 6.565 -23.632 1.00 92.94 210 TYR A CA 1
ATOM 1631 C C . TYR A 1 210 ? 5.498 7.066 -24.716 1.00 92.94 210 TYR A C 1
ATOM 1633 O O . TYR A 1 210 ? 5.347 6.399 -25.742 1.00 92.94 210 TYR A O 1
ATOM 1641 N N . ILE A 1 211 ? 4.812 8.188 -24.475 1.00 89.19 211 ILE A N 1
ATOM 1642 C CA . ILE A 1 211 ? 3.756 8.763 -25.326 1.00 89.19 211 ILE A CA 1
ATOM 1643 C C . ILE A 1 211 ? 4.180 10.165 -25.757 1.00 89.19 211 ILE A C 1
ATOM 1645 O O . ILE A 1 211 ? 4.050 10.462 -26.966 1.00 89.19 211 ILE A O 1
#